Protein AF-A0AAW8F543-F1 (afdb_monomer_lite)

Sequence (249 aa):
MHLAPVAAENSGEDASASVMELNAGAGTCSRASVPGQTAAAVAARRRQTERKLTDVDAAIAQLRRERGRLTVRGIAARAAVSATFLYENPDARARVQAAIADSKSRHDRATAAEHEAIEATWRERALNAEAELTRAQKEIFVQRQRLGELMGHLRDLSQTAPGESTRDHRLLQERLEGAHGGDHRRNGDGRHLRCQGPGLADSPSAANSRAHLAPPIGDGFPSPRSRQSSQSSSTSAVASSQRSPRRHK

Foldseek 3Di:
DDDDDDDDDDDDDDDDDDDDDDDDDDDPDDPPCDPVNVVVVVVVVVVVLVLLLVLLVVLLVVCVVVVHPLDLVSSCVNSVHDSVSCVVDVSSVVSSVVSNVVNVVVVVVVVVVVVVVVVVVVVVVVVVVVVVVVVVVVVVVVVVVVVVVVVVVVVVVVVPPPCPVVVVVVVVVVVVVVVPPPDDDDDDDDDDDDDDDDDDDDDDDDDDDDDDDDDDDDDDDDDDDDDPDDDDDDDDDDDDDDDDDDDDD

Organism: NCBI:txid58343

InterPro domains:
  IPR046229 Transposase for transposon Tn554-like [PF19776] (42-140)

Radius of gyration: 49.48 Å; chains: 1; bounding box: 109×82×127 Å

pLDDT: mean 72.94, std 22.03, range [36.66, 98.62]

Structure (mmCIF, N/CA/C/O backbone):
data_AF-A0AAW8F543-F1
#
_entry.id   AF-A0AAW8F543-F1
#
loop_
_atom_site.group_PDB
_atom_site.id
_atom_site.type_symbol
_atom_site.label_atom_id
_atom_site.label_alt_id
_atom_site.label_comp_id
_atom_site.label_asym_id
_atom_site.label_entity_id
_atom_site.label_seq_id
_atom_site.pdbx_PDB_ins_code
_atom_site.Cartn_x
_atom_site.Cartn_y
_atom_site.Cartn_z
_atom_site.occupancy
_atom_site.B_iso_or_equiv
_atom_site.auth_seq_id
_atom_site.auth_comp_id
_atom_site.auth_asym_id
_atom_site.auth_atom_id
_atom_site.pdbx_PDB_model_num
ATOM 1 N N . MET A 1 1 ? -63.450 -5.613 -7.130 1.00 47.12 1 MET A N 1
ATOM 2 C CA . MET A 1 1 ? -63.244 -6.439 -5.919 1.00 47.12 1 MET A CA 1
ATOM 3 C C . MET A 1 1 ? -62.397 -5.597 -4.972 1.00 47.12 1 MET A C 1
ATOM 5 O O . MET A 1 1 ? -61.286 -5.269 -5.350 1.00 47.12 1 MET A O 1
ATOM 9 N N . HIS A 1 2 ? -63.032 -4.856 -4.051 1.00 41.78 2 HIS A N 1
ATOM 10 C CA . HIS A 1 2 ? -63.167 -5.211 -2.618 1.00 41.78 2 HIS A CA 1
ATOM 11 C C . HIS A 1 2 ? -61.792 -5.394 -1.948 1.00 41.78 2 HIS A C 1
ATOM 13 O O . HIS A 1 2 ? -61.026 -6.214 -2.425 1.00 41.78 2 HIS A O 1
ATOM 19 N N . LEU A 1 3 ? -61.402 -4.741 -0.853 1.00 43.72 3 LEU A N 1
ATOM 20 C CA . LEU A 1 3 ? -62.020 -3.796 0.085 1.00 43.72 3 LEU A CA 1
ATOM 21 C C . LEU A 1 3 ? -60.868 -3.130 0.879 1.00 43.72 3 LEU A C 1
ATOM 23 O O . LEU A 1 3 ? -59.712 -3.531 0.778 1.00 43.72 3 LEU A O 1
ATOM 27 N N . ALA A 1 4 ? -61.237 -2.092 1.619 1.00 50.28 4 ALA A N 1
ATOM 28 C CA . ALA A 1 4 ? -60.455 -1.065 2.304 1.00 50.28 4 ALA A CA 1
ATOM 29 C C . ALA A 1 4 ? -59.686 -1.540 3.584 1.00 50.28 4 ALA A C 1
ATOM 31 O O . ALA A 1 4 ? -59.742 -2.722 3.924 1.00 50.28 4 ALA A O 1
ATOM 32 N N . PRO A 1 5 ? -58.965 -0.632 4.289 1.00 64.19 5 PRO A N 1
ATOM 33 C CA . PRO A 1 5 ? -58.052 -0.903 5.407 1.00 64.19 5 PRO A CA 1
ATOM 34 C C . PRO A 1 5 ? -58.736 -0.830 6.789 1.00 64.19 5 PRO A C 1
ATOM 36 O O . PRO A 1 5 ? -59.844 -0.312 6.909 1.00 64.19 5 PRO A O 1
ATOM 39 N N . VAL A 1 6 ? -58.059 -1.309 7.844 1.00 56.09 6 VAL A N 1
ATOM 40 C CA . VAL A 1 6 ? -58.541 -1.263 9.240 1.00 56.09 6 VAL A CA 1
ATOM 41 C C . VAL A 1 6 ? -57.723 -0.280 10.075 1.00 56.09 6 VAL A C 1
ATOM 43 O O . VAL A 1 6 ? -56.498 -0.372 10.158 1.00 56.09 6 VAL A O 1
ATOM 46 N N . ALA A 1 7 ? -58.458 0.646 10.685 1.00 50.00 7 ALA A N 1
ATOM 47 C CA . ALA A 1 7 ? -58.050 1.606 11.694 1.00 50.00 7 ALA A CA 1
ATOM 48 C C . ALA A 1 7 ? -58.138 1.022 13.119 1.00 50.00 7 ALA A C 1
ATOM 50 O O . ALA A 1 7 ? -58.936 0.126 13.380 1.00 50.00 7 ALA A O 1
ATOM 51 N N . ALA A 1 8 ? -57.351 1.596 14.029 1.00 52.91 8 ALA A N 1
ATOM 52 C CA . ALA A 1 8 ? -57.602 1.719 15.471 1.00 52.91 8 ALA A CA 1
ATOM 53 C C . ALA A 1 8 ? -56.684 2.874 15.926 1.00 52.91 8 ALA A C 1
ATOM 55 O O . ALA A 1 8 ? -55.467 2.752 15.819 1.00 52.91 8 ALA A O 1
ATOM 56 N N . GLU A 1 9 ? -57.128 4.108 16.175 1.00 46.75 9 GLU A N 1
ATOM 57 C CA . GLU A 1 9 ? -58.077 4.587 17.194 1.00 46.75 9 GLU A CA 1
ATOM 58 C C . GLU A 1 9 ? -57.838 3.976 18.578 1.00 46.75 9 GLU A C 1
ATOM 60 O O . GLU A 1 9 ? -58.256 2.859 18.865 1.00 46.75 9 GLU A O 1
ATOM 65 N N . ASN A 1 10 ? -57.183 4.752 19.447 1.00 56.62 10 ASN A N 1
ATOM 66 C CA . ASN A 1 10 ? -57.557 4.797 20.854 1.00 56.62 10 ASN A CA 1
ATOM 67 C C . ASN A 1 10 ? -57.292 6.202 21.415 1.00 56.62 10 ASN A C 1
ATOM 69 O O . ASN A 1 10 ? -56.151 6.607 21.639 1.00 56.62 10 ASN A O 1
ATOM 73 N N . SER A 1 11 ? -58.397 6.926 21.570 1.00 49.34 11 SER A N 1
ATOM 74 C CA . SER A 1 11 ? -58.563 8.163 22.326 1.00 49.34 11 SER A CA 1
ATOM 75 C C . SER A 1 11 ? -59.023 7.824 23.746 1.00 49.34 11 SER A C 1
ATOM 77 O O . SER A 1 11 ? -59.735 6.841 23.932 1.00 49.34 11 SER A O 1
ATOM 79 N N . GLY A 1 12 ? -58.698 8.688 24.708 1.00 43.41 12 GLY A N 1
ATOM 80 C CA . GLY A 1 12 ? -59.238 8.671 26.074 1.00 43.41 12 GLY A CA 1
ATOM 81 C C . GLY A 1 12 ? -58.134 8.483 27.123 1.00 43.41 12 GLY A C 1
ATOM 82 O O . GLY A 1 12 ? -57.274 7.630 26.958 1.00 43.41 12 GLY A O 1
ATOM 83 N N . GLU A 1 13 ? -58.036 9.248 28.205 1.00 50.06 13 GLU A N 1
ATOM 84 C CA . GLU A 1 13 ? -59.010 10.117 28.860 1.00 50.06 13 GLU A CA 1
ATOM 85 C C . GLU A 1 13 ? -58.273 11.226 29.623 1.00 50.06 13 GLU A C 1
ATOM 87 O O . GLU A 1 13 ? -57.268 10.988 30.298 1.00 50.06 13 GLU A O 1
ATOM 92 N N . ASP A 1 14 ? -58.822 12.435 29.530 1.00 43.97 14 ASP A N 1
ATOM 93 C CA . ASP A 1 14 ? -58.646 13.492 30.512 1.00 43.97 14 ASP A CA 1
ATOM 94 C C . ASP A 1 14 ? -59.351 13.093 31.816 1.00 43.97 14 ASP A C 1
ATOM 96 O O . ASP A 1 14 ? -60.546 12.798 31.821 1.00 43.97 14 ASP A O 1
ATOM 100 N N . ALA A 1 15 ? -58.642 13.168 32.940 1.00 52.59 15 ALA A N 1
ATOM 101 C CA . ALA A 1 15 ? -59.262 13.259 34.256 1.00 52.59 15 ALA A CA 1
ATOM 102 C C . ALA A 1 15 ? -58.484 14.248 35.126 1.00 52.59 15 ALA A C 1
ATOM 104 O O . ALA A 1 15 ? -57.453 13.943 35.727 1.00 52.59 15 ALA A O 1
ATOM 105 N N . SER A 1 16 ? -59.023 15.462 35.176 1.00 49.00 16 SER A N 1
ATOM 106 C CA . SER A 1 16 ? -58.786 16.459 36.211 1.00 49.00 16 SER A CA 1
ATOM 107 C C . SER A 1 16 ? -59.006 15.874 37.608 1.00 49.00 16 SER A C 1
ATOM 109 O O . SER A 1 16 ? -60.074 15.340 37.888 1.00 49.00 16 SER A O 1
ATOM 111 N N . ALA A 1 17 ? -58.061 16.091 38.522 1.00 44.06 17 ALA A N 1
ATOM 112 C CA . ALA A 1 17 ? -58.348 16.143 39.954 1.00 44.06 17 ALA A CA 1
ATOM 113 C C . ALA A 1 17 ? -57.324 17.040 40.655 1.00 44.06 17 ALA A C 1
ATOM 115 O O . ALA A 1 17 ? -56.240 16.627 41.059 1.00 44.06 17 ALA A O 1
ATOM 116 N N . SER A 1 18 ? -57.707 18.306 40.779 1.00 45.94 18 SER A N 1
ATOM 117 C CA . SER A 1 18 ? -57.170 19.233 41.762 1.00 45.94 18 SER A CA 1
ATOM 118 C C . SER A 1 18 ? -57.579 18.755 43.158 1.00 45.94 18 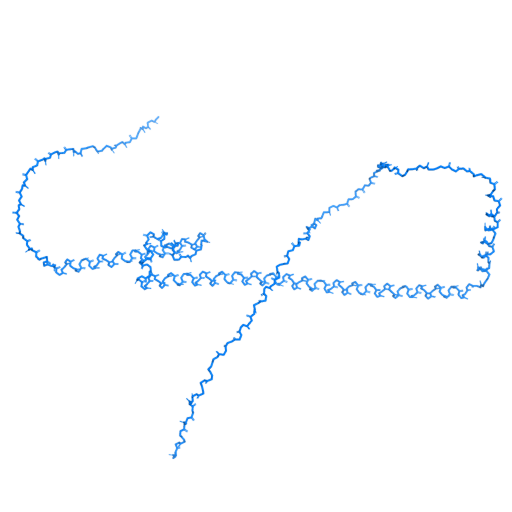SER A C 1
ATOM 120 O O . SER A 1 18 ? -58.769 18.749 43.463 1.00 45.94 18 SER A O 1
ATOM 122 N N . VAL A 1 19 ? -56.616 18.401 44.010 1.00 48.31 19 VAL A N 1
ATOM 123 C CA . VAL A 1 19 ? -56.799 18.339 45.468 1.00 48.31 19 VAL A CA 1
ATOM 124 C C . VAL A 1 19 ? -55.598 19.006 46.134 1.00 48.31 19 VAL A C 1
ATOM 126 O O . VAL A 1 19 ? -54.456 18.569 46.017 1.00 48.31 19 VAL A O 1
ATOM 129 N N . MET A 1 20 ? -55.905 20.111 46.808 1.00 46.09 20 MET A N 1
ATOM 130 C CA . MET A 1 20 ? -55.131 20.709 47.887 1.00 46.09 20 MET A CA 1
ATOM 131 C C . MET A 1 20 ? -54.843 19.658 48.961 1.00 46.09 20 MET A C 1
ATOM 133 O O . MET A 1 20 ? -55.781 19.169 49.580 1.00 46.09 20 MET A O 1
ATOM 137 N N . GLU A 1 21 ? -53.574 19.416 49.283 1.00 42.53 21 GLU A N 1
ATOM 138 C CA . GLU A 1 21 ? -53.223 19.041 50.652 1.00 42.53 21 GLU A CA 1
ATOM 139 C C . GLU A 1 21 ? -51.839 19.585 51.019 1.00 42.53 21 GLU A C 1
ATOM 141 O O . GLU A 1 21 ? -50.795 19.149 50.535 1.00 42.53 21 GLU A O 1
ATOM 146 N N . LEU A 1 22 ? -51.865 20.606 51.873 1.00 52.62 22 LEU A N 1
ATOM 147 C CA . LEU A 1 22 ? -50.752 20.999 52.720 1.00 52.62 22 LEU A CA 1
ATOM 148 C C . LEU A 1 22 ? -50.494 19.854 53.699 1.00 52.62 22 LEU A C 1
ATOM 150 O O . LEU A 1 22 ? -51.367 19.546 54.505 1.00 52.62 22 LEU A O 1
ATOM 154 N N . ASN A 1 23 ? -49.289 19.287 53.708 1.00 47.59 23 ASN A N 1
ATOM 155 C CA . ASN A 1 23 ? -48.821 18.597 54.902 1.00 47.59 23 ASN A CA 1
ATOM 156 C C . ASN A 1 23 ? -47.314 18.784 55.093 1.00 47.59 23 ASN A C 1
ATOM 158 O O . ASN A 1 23 ? -46.479 18.195 54.407 1.00 47.59 23 ASN A O 1
ATOM 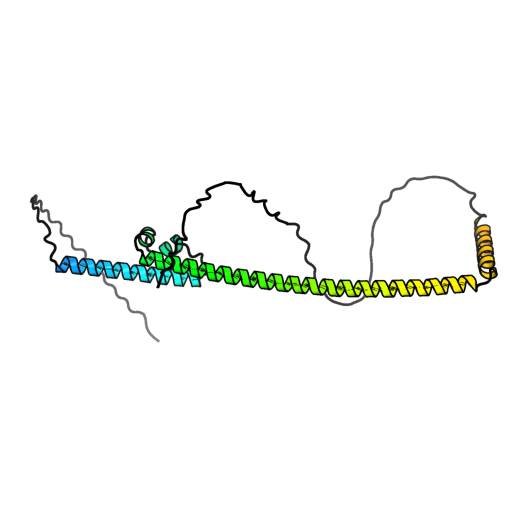162 N N . ALA A 1 24 ? -46.985 19.666 56.035 1.00 49.75 24 ALA A N 1
ATOM 163 C CA . ALA A 1 24 ? -45.679 19.733 56.655 1.00 49.75 24 ALA A CA 1
ATOM 164 C C . ALA A 1 24 ? -45.547 18.529 57.596 1.00 49.75 24 ALA A C 1
ATOM 166 O O . ALA A 1 24 ? -46.264 18.429 58.587 1.00 49.75 24 ALA A O 1
ATOM 167 N N . GLY A 1 25 ? -44.617 17.625 57.297 1.00 41.25 25 GLY A N 1
ATOM 168 C CA . GLY A 1 25 ? -44.324 16.472 58.139 1.00 41.25 25 GLY A CA 1
ATOM 169 C C . GLY A 1 25 ? -42.860 16.087 58.019 1.00 41.25 25 GLY A C 1
ATOM 170 O O . GLY A 1 25 ? -42.446 15.469 57.042 1.00 41.25 25 GLY A O 1
ATOM 171 N N . ALA A 1 26 ? -42.069 16.479 59.015 1.00 50.22 26 ALA A N 1
ATOM 172 C CA . ALA A 1 26 ? -40.726 15.964 59.225 1.00 50.22 26 ALA A CA 1
ATOM 173 C C . ALA A 1 26 ? -40.758 14.429 59.328 1.00 50.22 26 ALA A C 1
ATOM 175 O O . ALA A 1 26 ? -41.597 13.864 60.026 1.00 50.22 26 ALA A O 1
ATOM 176 N N . GLY A 1 27 ? -39.823 13.755 58.659 1.00 43.62 27 GLY A N 1
ATOM 177 C CA . GLY A 1 27 ? -39.733 12.299 58.689 1.00 43.62 27 GLY A CA 1
ATOM 178 C C . GLY A 1 27 ? -38.447 11.800 58.053 1.00 43.62 27 GLY A C 1
ATOM 179 O O . GLY A 1 27 ? -38.435 11.341 56.915 1.00 43.62 27 GLY A O 1
ATOM 180 N N . THR A 1 28 ? -37.338 11.895 58.784 1.00 62.16 28 THR A N 1
ATOM 181 C CA . THR A 1 28 ? -36.136 11.112 58.493 1.00 62.16 28 THR A CA 1
ATOM 182 C C . THR A 1 28 ? -36.481 9.629 58.581 1.00 62.16 28 THR A C 1
ATOM 184 O O . THR A 1 28 ? -36.533 9.065 59.670 1.00 62.16 28 THR A O 1
ATOM 187 N N . CYS A 1 29 ? -36.681 8.990 57.435 1.00 36.66 29 CYS A N 1
ATOM 188 C CA . CYS A 1 29 ? -36.768 7.540 57.329 1.00 36.66 29 CYS A CA 1
ATOM 189 C C . CYS A 1 29 ? -35.612 7.063 56.457 1.00 36.66 29 CYS A C 1
ATOM 191 O O . CYS A 1 29 ? -35.692 7.001 55.230 1.00 36.66 29 CYS A O 1
ATOM 193 N N . SER A 1 30 ? -34.504 6.772 57.137 1.00 49.88 30 SER A N 1
ATOM 194 C CA . SER A 1 30 ? -33.376 6.008 56.622 1.00 49.88 30 SER A CA 1
ATOM 195 C C . SER A 1 30 ? -33.887 4.790 55.847 1.00 49.88 30 SER A C 1
ATOM 197 O O . SER A 1 30 ? -34.529 3.898 56.403 1.00 49.88 30 SER A O 1
ATOM 199 N N . ARG A 1 31 ? -33.632 4.778 54.537 1.00 48.25 31 ARG A N 1
ATOM 200 C CA . ARG A 1 31 ? -33.926 3.666 53.636 1.00 48.25 31 ARG A CA 1
ATOM 201 C C . ARG A 1 31 ? -33.032 2.496 54.030 1.00 48.25 31 ARG A C 1
ATOM 203 O O . ARG A 1 31 ? -31.920 2.362 53.525 1.00 48.25 31 ARG A O 1
ATOM 210 N N . ALA A 1 32 ? -33.526 1.648 54.929 1.00 52.97 32 ALA A N 1
ATOM 211 C CA . ALA A 1 32 ? -33.005 0.305 55.118 1.00 52.97 32 ALA A CA 1
ATOM 212 C C . ALA A 1 32 ? -33.122 -0.417 53.771 1.00 52.97 32 ALA A C 1
ATOM 214 O O . ALA A 1 32 ? -34.183 -0.890 53.369 1.00 52.97 32 ALA A O 1
ATOM 215 N N . SER A 1 33 ? -32.033 -0.392 53.009 1.00 58.97 33 SER A N 1
ATOM 216 C CA . SER A 1 33 ? -31.955 -1.042 51.716 1.00 58.97 33 SER A CA 1
ATOM 217 C C . SER A 1 33 ? -32.064 -2.542 51.946 1.00 58.97 33 SER A C 1
ATOM 219 O O . SER A 1 33 ? -31.120 -3.164 52.428 1.00 58.97 33 SER A O 1
ATOM 221 N N . VAL A 1 34 ? -33.218 -3.123 51.619 1.00 60.00 34 VAL A N 1
ATOM 222 C CA . VAL A 1 34 ? -33.439 -4.570 51.708 1.00 60.00 34 VAL A CA 1
ATOM 223 C C . VAL A 1 34 ? -32.309 -5.266 50.928 1.00 60.00 34 VAL A C 1
ATOM 225 O O . VAL A 1 34 ? -32.037 -4.859 49.793 1.00 60.00 34 VAL A O 1
ATOM 228 N N . PRO A 1 35 ? -31.628 -6.289 51.475 1.00 61.88 35 PRO A N 1
ATOM 229 C CA . PRO A 1 35 ? -30.474 -6.922 50.823 1.00 61.88 35 PRO A CA 1
ATOM 230 C C . PRO A 1 35 ? -30.799 -7.514 49.436 1.00 61.88 35 PRO A C 1
ATOM 232 O O . PRO A 1 35 ? -29.930 -7.605 48.573 1.00 61.88 35 PRO A O 1
ATOM 235 N N . GLY A 1 36 ? -32.069 -7.842 49.167 1.00 63.84 36 GLY A N 1
ATOM 236 C CA . GLY A 1 36 ? -32.539 -8.214 47.827 1.00 63.84 36 GLY A CA 1
ATOM 237 C C . GLY A 1 36 ? -32.649 -7.033 46.850 1.00 63.84 36 GLY A C 1
ATOM 238 O O . GLY A 1 36 ? -32.393 -7.192 45.659 1.00 63.84 36 GLY A O 1
ATOM 239 N N . GLN A 1 37 ? -32.962 -5.829 47.339 1.00 72.38 37 GLN A N 1
ATOM 240 C CA . GLN A 1 37 ? -33.055 -4.611 46.527 1.00 72.38 37 GLN A CA 1
ATOM 241 C C . GLN A 1 37 ? -31.663 -4.110 46.106 1.00 72.38 37 GLN A C 1
ATOM 243 O O . GLN A 1 37 ? -31.492 -3.663 44.971 1.00 72.38 37 GLN A O 1
ATOM 248 N N . THR A 1 38 ? -30.642 -4.247 46.965 1.00 83.25 38 THR A N 1
ATOM 249 C CA . THR A 1 38 ? -29.241 -3.996 46.574 1.00 83.25 38 THR A CA 1
ATOM 250 C C . THR A 1 38 ? -28.737 -5.040 45.583 1.00 83.25 38 THR A C 1
ATOM 252 O O . THR A 1 38 ? -28.142 -4.668 44.572 1.00 83.25 38 THR A O 1
ATOM 255 N N . ALA A 1 39 ? -29.009 -6.329 45.816 1.00 84.25 39 ALA A N 1
ATOM 256 C CA . ALA A 1 39 ? -28.608 -7.404 44.909 1.00 84.25 39 ALA A CA 1
ATOM 257 C C . ALA A 1 39 ? -29.243 -7.252 43.514 1.00 84.25 39 ALA A C 1
ATOM 259 O O . ALA A 1 39 ? -28.542 -7.329 42.502 1.00 84.25 39 ALA A O 1
ATOM 260 N N . ALA A 1 40 ? -30.543 -6.944 43.447 1.00 86.44 40 ALA A N 1
ATOM 261 C CA . ALA A 1 40 ? -31.247 -6.675 42.194 1.00 86.44 40 ALA A CA 1
ATOM 262 C C . ALA A 1 40 ? -30.689 -5.437 41.469 1.00 86.44 40 ALA A C 1
ATOM 264 O O . ALA A 1 40 ? -30.472 -5.476 40.256 1.00 86.44 40 ALA A O 1
ATOM 265 N N . ALA A 1 41 ? -30.382 -4.358 42.198 1.00 88.69 41 ALA A N 1
ATOM 266 C CA . ALA A 1 41 ? -29.773 -3.161 41.621 1.00 88.69 41 ALA A CA 1
ATOM 267 C C . ALA A 1 41 ? -28.361 -3.426 41.063 1.00 88.69 41 ALA A C 1
ATOM 269 O O . ALA A 1 41 ? -28.019 -2.940 39.983 1.00 88.69 41 ALA A O 1
ATOM 270 N N . VAL A 1 42 ? -27.543 -4.226 41.755 1.00 91.19 42 VAL A N 1
ATOM 271 C CA . VAL A 1 42 ? -26.212 -4.633 41.271 1.00 91.19 42 VAL A CA 1
ATOM 272 C C . VAL A 1 42 ? -26.331 -5.501 40.018 1.00 91.19 42 VAL A C 1
ATOM 274 O O . VAL A 1 42 ? -25.618 -5.260 39.043 1.00 91.19 42 VAL A O 1
ATOM 277 N N . ALA A 1 43 ? -27.258 -6.462 39.996 1.00 90.69 43 ALA A N 1
ATOM 278 C CA . ALA A 1 43 ? -27.512 -7.292 38.821 1.00 90.69 43 ALA A CA 1
ATOM 279 C C . ALA A 1 43 ? -27.981 -6.457 37.615 1.00 90.69 43 ALA A C 1
ATOM 281 O O . ALA A 1 43 ? -27.506 -6.666 36.499 1.00 90.69 43 ALA A O 1
ATOM 282 N N . ALA A 1 44 ? -28.852 -5.466 37.833 1.00 92.19 44 ALA A N 1
ATOM 283 C CA . ALA A 1 44 ? -29.294 -4.549 36.784 1.00 92.19 44 ALA A CA 1
ATOM 284 C C . ALA A 1 44 ? -28.128 -3.728 36.202 1.00 92.19 44 ALA A C 1
ATOM 286 O O . ALA A 1 44 ? -28.004 -3.627 34.981 1.00 92.19 44 ALA A O 1
ATOM 287 N N . ARG A 1 45 ? -27.229 -3.208 37.053 1.00 91.38 45 ARG A N 1
ATOM 288 C CA . ARG A 1 45 ? -26.022 -2.484 36.609 1.00 91.38 45 ARG A CA 1
ATOM 289 C C . ARG A 1 45 ? -25.081 -3.372 35.797 1.00 91.38 45 ARG A C 1
ATOM 291 O O . ARG A 1 45 ? -24.577 -2.923 34.774 1.00 91.38 45 ARG A O 1
ATOM 298 N N . ARG A 1 46 ? -24.881 -4.633 36.200 1.00 92.62 46 ARG A N 1
ATOM 299 C CA . ARG A 1 46 ? -24.061 -5.598 35.439 1.00 92.62 46 ARG A CA 1
ATOM 300 C C . ARG A 1 46 ? -24.627 -5.837 34.042 1.00 92.62 46 ARG A C 1
ATOM 302 O O . ARG A 1 46 ? -23.922 -5.618 33.063 1.00 92.62 46 ARG A O 1
ATOM 309 N N . ARG A 1 47 ? -25.926 -6.141 33.947 1.00 94.69 47 ARG A N 1
ATOM 310 C CA . ARG A 1 47 ? -26.623 -6.314 32.660 1.00 94.69 47 ARG A CA 1
ATOM 311 C C . ARG A 1 47 ? -26.530 -5.064 31.784 1.00 94.69 47 ARG A C 1
ATOM 313 O O . ARG A 1 47 ? -26.393 -5.167 30.570 1.00 94.69 47 ARG A O 1
ATOM 320 N N . GLN A 1 48 ? -26.603 -3.874 32.380 1.00 93.81 48 GLN A N 1
ATOM 321 C CA . GLN A 1 48 ? -26.449 -2.620 31.643 1.00 93.81 48 GLN A CA 1
ATOM 322 C C . GLN A 1 48 ? -25.031 -2.458 31.077 1.00 93.81 48 GLN A C 1
ATOM 324 O O . GLN A 1 48 ? -24.883 -2.055 29.925 1.00 93.81 48 GLN A O 1
ATOM 329 N N . THR A 1 49 ? -23.997 -2.771 31.858 1.00 94.81 49 THR A N 1
ATOM 330 C CA . THR A 1 49 ? -22.603 -2.741 31.392 1.00 94.81 49 THR A CA 1
ATOM 331 C C . THR A 1 49 ? -22.370 -3.757 30.276 1.00 94.81 49 THR A C 1
ATOM 333 O O . THR A 1 49 ? -21.789 -3.405 29.257 1.00 94.81 49 THR A O 1
ATOM 336 N N . GLU A 1 50 ? -22.877 -4.982 30.417 1.00 95.56 50 GLU A N 1
ATOM 337 C CA . GLU A 1 50 ? -22.774 -6.033 29.393 1.00 95.56 50 GLU A CA 1
ATOM 338 C C . GLU A 1 50 ? -23.435 -5.625 28.070 1.00 95.56 50 GLU A C 1
ATOM 340 O O . GLU A 1 50 ? -22.851 -5.818 27.001 1.00 95.56 50 GLU A O 1
ATOM 345 N N . ARG A 1 51 ? -24.615 -4.992 28.128 1.00 96.69 51 ARG A N 1
ATOM 346 C CA . ARG A 1 51 ? -25.278 -4.429 26.939 1.00 96.69 51 ARG A CA 1
ATOM 347 C C . ARG A 1 51 ? -24.395 -3.389 26.255 1.00 96.69 51 ARG A C 1
ATOM 349 O O . ARG A 1 51 ? -24.094 -3.546 25.080 1.00 96.69 51 ARG A O 1
ATOM 356 N N . LYS A 1 52 ? -23.866 -2.419 27.009 1.00 96.25 52 LYS A N 1
ATOM 357 C CA . LYS A 1 52 ? -22.957 -1.394 26.465 1.00 96.25 52 LYS A CA 1
ATOM 358 C C . LYS A 1 52 ? -21.697 -1.994 25.839 1.00 96.25 52 LYS A C 1
ATOM 360 O O . LYS A 1 52 ? -21.240 -1.506 24.813 1.00 96.25 52 LYS A O 1
ATOM 365 N N . LEU A 1 53 ? -21.122 -3.038 26.438 1.00 96.81 53 LEU A N 1
ATOM 366 C CA . LEU A 1 53 ? -19.967 -3.737 25.862 1.00 96.81 53 LEU A CA 1
ATOM 367 C C . LEU A 1 53 ? -20.325 -4.432 24.542 1.00 96.81 53 LEU A C 1
ATOM 369 O O . LEU A 1 53 ? -19.539 -4.399 23.599 1.00 96.81 53 LEU A O 1
ATOM 373 N N . THR A 1 54 ? -21.523 -5.011 24.463 1.00 96.94 54 THR A N 1
ATOM 374 C CA . THR A 1 54 ? -22.047 -5.622 23.234 1.00 96.94 54 THR A CA 1
ATOM 375 C C . THR A 1 54 ? -22.270 -4.568 22.144 1.00 96.94 54 THR A C 1
ATOM 377 O O . THR A 1 54 ? -21.873 -4.775 20.998 1.00 96.94 54 THR A O 1
ATOM 380 N N . ASP A 1 55 ? -22.815 -3.403 22.502 1.00 96.44 55 ASP A N 1
ATOM 381 C CA . ASP A 1 55 ? -23.021 -2.281 21.577 1.00 96.44 55 ASP A CA 1
ATOM 382 C C . ASP A 1 55 ? -21.687 -1.731 21.040 1.00 96.44 55 ASP A C 1
ATOM 384 O O . ASP A 1 55 ? -21.573 -1.388 19.862 1.00 96.44 55 ASP A O 1
ATOM 388 N N . VAL A 1 56 ? -20.643 -1.701 21.878 1.00 97.06 56 VAL A N 1
ATOM 389 C CA . VAL A 1 56 ? -19.281 -1.322 21.466 1.00 97.06 56 VAL A CA 1
ATOM 390 C C . VAL A 1 56 ? -18.713 -2.308 20.445 1.00 97.06 56 VAL A C 1
ATOM 392 O O . VAL A 1 56 ? -18.160 -1.873 19.433 1.00 97.06 56 VAL A O 1
ATOM 395 N N . ASP A 1 57 ? -18.878 -3.615 20.651 1.00 96.25 57 ASP A N 1
ATOM 396 C CA . ASP A 1 57 ? -18.419 -4.619 19.684 1.00 96.25 57 ASP A CA 1
ATOM 397 C C . ASP A 1 57 ? -19.168 -4.517 18.353 1.00 96.25 57 ASP A C 1
ATOM 399 O O . ASP A 1 57 ? -18.551 -4.570 17.284 1.00 96.25 57 ASP A O 1
ATOM 403 N N . ALA A 1 58 ? -20.486 -4.306 18.407 1.00 96.44 58 ALA A N 1
ATOM 404 C CA . ALA A 1 58 ? -21.303 -4.082 17.221 1.00 96.44 58 ALA A CA 1
ATOM 405 C C . ALA A 1 58 ? -20.852 -2.823 16.458 1.00 96.44 58 ALA A C 1
ATOM 407 O O . ALA A 1 58 ? -20.677 -2.863 15.237 1.00 96.44 58 ALA A O 1
ATOM 408 N N . ALA A 1 59 ? -20.574 -1.726 17.168 1.00 96.25 59 ALA A N 1
ATOM 409 C CA . ALA A 1 59 ? -20.065 -0.492 16.578 1.00 96.25 59 ALA A CA 1
ATOM 410 C C . ALA A 1 59 ? -18.678 -0.673 15.938 1.00 96.25 59 ALA A C 1
ATOM 412 O O . ALA A 1 59 ? -18.436 -0.173 14.837 1.00 96.25 59 ALA A O 1
ATOM 413 N N . ILE A 1 60 ? -17.775 -1.418 16.584 1.00 95.38 60 ILE A N 1
ATOM 414 C CA . ILE A 1 60 ? -16.460 -1.763 16.026 1.00 95.38 60 ILE A CA 1
ATOM 415 C C . ILE A 1 60 ? -16.623 -2.584 14.742 1.00 95.38 60 ILE A C 1
ATOM 417 O O . ILE A 1 60 ? -15.970 -2.291 13.735 1.00 95.38 60 ILE A O 1
ATOM 421 N N . ALA A 1 61 ? -17.489 -3.601 14.750 1.00 94.19 61 ALA A N 1
ATOM 422 C CA . ALA A 1 61 ? -17.757 -4.426 13.576 1.00 94.19 61 ALA A CA 1
ATOM 423 C C . ALA A 1 61 ? -18.328 -3.594 12.418 1.00 94.19 61 ALA A C 1
ATOM 425 O O . ALA A 1 61 ? -17.898 -3.757 11.274 1.00 94.19 61 ALA A O 1
ATOM 426 N N . GLN A 1 62 ? -19.232 -2.660 12.713 1.00 93.50 62 GLN A N 1
ATOM 427 C CA . GLN A 1 62 ? -19.815 -1.780 11.707 1.00 93.50 62 GLN A CA 1
ATOM 428 C C . GLN A 1 62 ? -18.779 -0.822 11.106 1.00 93.50 62 GLN A C 1
ATOM 430 O O . GLN A 1 62 ? -18.655 -0.738 9.885 1.00 93.50 62 GLN A O 1
ATOM 435 N N . LEU A 1 63 ? -17.962 -0.168 11.936 1.00 93.38 63 LEU A N 1
ATOM 436 C CA . LEU A 1 63 ? -16.903 0.733 11.462 1.00 93.38 63 LEU A CA 1
ATOM 437 C C . LEU A 1 63 ? -15.861 0.006 10.602 1.00 93.38 63 LEU A C 1
ATOM 439 O O . LEU A 1 63 ? -15.362 0.566 9.625 1.00 93.38 63 LEU A O 1
ATOM 443 N N . ARG A 1 64 ? -15.572 -1.264 10.916 1.00 91.19 64 ARG A N 1
ATOM 444 C CA . ARG A 1 64 ? -14.707 -2.120 10.091 1.00 91.19 64 ARG A CA 1
ATOM 445 C C . ARG A 1 64 ? -15.294 -2.382 8.703 1.00 91.19 64 ARG A C 1
ATOM 447 O O . ARG A 1 64 ? -14.529 -2.460 7.745 1.00 91.19 64 ARG A O 1
ATOM 454 N N . ARG A 1 65 ? -16.618 -2.524 8.584 1.00 90.25 65 ARG A N 1
ATOM 455 C CA . ARG A 1 65 ? -17.305 -2.740 7.297 1.00 90.25 65 ARG A CA 1
ATOM 456 C C . ARG A 1 65 ? -17.333 -1.475 6.451 1.00 90.25 65 ARG A C 1
ATOM 458 O O . ARG A 1 65 ? -17.053 -1.527 5.261 1.00 90.25 65 ARG A O 1
ATOM 465 N N . GLU A 1 66 ? -17.597 -0.339 7.083 1.00 90.56 66 GLU A N 1
ATOM 466 C CA . GLU A 1 66 ? -17.686 0.968 6.421 1.00 90.56 66 GLU A CA 1
ATOM 467 C C . GLU A 1 66 ? -16.315 1.552 6.040 1.00 90.56 66 GLU A C 1
ATOM 469 O O . GLU A 1 66 ? -16.244 2.637 5.471 1.00 90.56 66 GLU A O 1
ATOM 474 N N . ARG A 1 67 ? -15.214 0.848 6.355 1.00 80.12 67 ARG A N 1
ATOM 475 C CA . ARG A 1 67 ? -13.823 1.311 6.173 1.00 80.12 67 ARG A CA 1
ATOM 476 C C . ARG A 1 67 ? -13.553 2.677 6.823 1.00 80.12 67 ARG A C 1
ATOM 478 O O . ARG A 1 67 ? -12.645 3.402 6.422 1.00 80.12 67 ARG A O 1
ATOM 485 N N . GLY A 1 68 ? -14.331 3.026 7.845 1.00 76.81 68 GLY A N 1
ATOM 486 C CA . GLY A 1 68 ? -14.156 4.257 8.600 1.00 76.81 68 GLY A CA 1
ATOM 487 C C . GLY A 1 68 ? -12.918 4.195 9.494 1.00 76.81 68 GLY A C 1
ATOM 488 O O . GLY A 1 68 ? -12.468 3.123 9.904 1.00 76.81 68 GLY A O 1
ATOM 489 N N . ARG A 1 69 ? -12.368 5.361 9.853 1.00 81.12 69 ARG A N 1
ATOM 490 C CA . ARG A 1 69 ? -11.278 5.430 10.836 1.00 81.12 69 ARG A CA 1
ATOM 491 C C . ARG A 1 69 ? -11.784 4.972 12.206 1.00 81.12 69 ARG A C 1
ATOM 493 O O . ARG A 1 69 ? -12.620 5.637 12.819 1.00 81.12 69 ARG A O 1
ATOM 500 N N . LEU A 1 70 ? -11.226 3.873 12.711 1.00 89.69 70 LEU A N 1
ATOM 501 C CA . LEU A 1 70 ? -11.477 3.376 14.064 1.00 89.69 70 LEU A CA 1
ATOM 502 C C . LEU A 1 70 ? -10.808 4.304 15.083 1.00 89.69 70 LEU A C 1
ATOM 504 O O . LEU A 1 70 ? -9.634 4.164 15.414 1.00 89.69 70 LEU A O 1
ATOM 508 N N . THR A 1 71 ? -11.564 5.288 15.559 1.00 92.50 71 THR A N 1
ATOM 509 C CA . THR A 1 71 ? -11.160 6.190 16.644 1.00 92.50 71 THR A CA 1
ATOM 510 C C . THR A 1 71 ? -12.058 5.966 17.852 1.00 92.50 71 THR A C 1
ATOM 512 O O . THR A 1 71 ? -13.235 5.646 17.694 1.00 92.50 71 THR A O 1
ATOM 515 N N . VAL A 1 72 ? -11.536 6.186 19.063 1.00 92.75 72 VAL A N 1
ATOM 516 C CA . VAL A 1 72 ? -12.315 6.049 20.311 1.00 92.75 72 VAL A CA 1
ATOM 517 C C . VAL A 1 72 ? -13.592 6.895 20.256 1.00 92.75 72 VAL A C 1
ATOM 519 O O . VAL A 1 72 ? -14.670 6.420 20.596 1.00 92.75 72 VAL A O 1
ATOM 522 N N . ARG A 1 73 ? -13.489 8.130 19.746 1.00 93.81 73 ARG A N 1
ATOM 523 C CA . ARG A 1 73 ? -14.631 9.039 19.576 1.00 93.81 73 ARG A CA 1
ATOM 524 C C . ARG A 1 73 ? -15.656 8.513 18.569 1.00 93.81 73 ARG A C 1
ATOM 526 O O . ARG A 1 73 ? -16.849 8.611 18.830 1.00 93.81 73 ARG A O 1
ATOM 533 N N . GLY A 1 74 ? -15.206 7.955 17.444 1.00 92.94 74 GLY A N 1
ATOM 534 C CA . GLY A 1 74 ? -16.095 7.353 16.447 1.00 92.94 74 GLY A CA 1
ATOM 535 C C . GLY A 1 74 ? -16.830 6.126 16.986 1.00 92.94 74 GLY A C 1
ATOM 536 O O . GLY A 1 74 ? -18.027 5.981 16.761 1.00 92.94 74 GLY A O 1
ATOM 537 N N . ILE A 1 75 ? -16.137 5.289 17.762 1.00 94.88 75 ILE A N 1
ATOM 538 C CA . ILE A 1 75 ? -16.727 4.112 18.412 1.00 94.88 75 ILE A CA 1
ATOM 539 C C . ILE A 1 75 ? -17.764 4.541 19.454 1.00 94.88 75 ILE A C 1
ATOM 541 O O . ILE A 1 75 ? -18.882 4.040 19.427 1.00 94.88 75 ILE A O 1
ATOM 545 N N . ALA A 1 76 ? -17.436 5.510 20.315 1.00 95.56 76 ALA A N 1
ATOM 546 C CA . ALA A 1 76 ? -18.358 6.053 21.315 1.00 95.56 76 ALA A CA 1
ATOM 547 C C . ALA A 1 76 ? -19.640 6.614 20.674 1.00 95.56 76 ALA A C 1
ATOM 549 O O . ALA A 1 76 ? -20.747 6.259 21.074 1.00 95.56 76 ALA A O 1
ATOM 550 N N . ALA A 1 77 ? -19.488 7.434 19.627 1.00 94.12 77 ALA A N 1
ATOM 551 C CA . ALA A 1 77 ? -20.616 8.014 18.904 1.00 94.12 77 ALA A CA 1
ATOM 552 C C . ALA A 1 77 ? -21.506 6.942 18.256 1.00 94.12 77 ALA A C 1
ATOM 554 O O . ALA A 1 77 ? -22.728 7.044 18.309 1.00 94.12 77 ALA A O 1
ATOM 555 N N . ARG A 1 78 ? -20.906 5.899 17.670 1.00 94.00 78 ARG A N 1
ATOM 556 C CA . ARG A 1 78 ? -21.640 4.848 16.954 1.00 94.00 78 ARG A CA 1
ATOM 557 C C . ARG A 1 78 ? -22.296 3.827 17.884 1.00 94.00 78 ARG A C 1
ATOM 559 O O . ARG A 1 78 ? -23.372 3.343 17.561 1.00 94.00 78 ARG A O 1
ATOM 566 N N . ALA A 1 79 ? -21.676 3.538 19.026 1.00 95.19 79 ALA A N 1
ATOM 567 C CA . ALA A 1 79 ? -22.243 2.683 20.067 1.00 95.19 79 ALA A CA 1
ATOM 568 C C . ALA A 1 79 ? -23.293 3.409 20.933 1.00 95.19 79 ALA A C 1
ATOM 570 O O . ALA A 1 79 ? -23.904 2.780 21.787 1.00 95.19 79 ALA A O 1
ATOM 571 N N . ALA A 1 80 ? -23.477 4.726 20.754 1.00 94.75 80 ALA A N 1
ATOM 572 C CA . ALA A 1 80 ? -24.279 5.577 21.637 1.00 94.75 80 ALA A CA 1
ATOM 573 C C . ALA A 1 80 ? -23.848 5.491 23.121 1.00 94.75 80 ALA A C 1
ATOM 575 O O . ALA A 1 80 ? -24.663 5.577 24.040 1.00 94.75 80 ALA A O 1
ATOM 576 N N . VAL A 1 81 ? -22.539 5.341 23.361 1.00 95.88 81 VAL A N 1
ATOM 577 C CA . VAL A 1 81 ? -21.936 5.248 24.699 1.00 95.88 81 VAL A CA 1
ATOM 578 C C . VAL A 1 81 ? -21.038 6.460 24.947 1.00 95.88 81 VAL A C 1
ATOM 580 O O . VAL A 1 81 ? -20.402 6.979 24.032 1.00 95.88 81 VAL A O 1
ATOM 583 N N . SER A 1 82 ? -20.958 6.936 26.193 1.00 96.06 82 SER A N 1
ATOM 584 C CA . SER A 1 82 ? -20.072 8.052 26.531 1.00 96.06 82 SER A CA 1
ATOM 585 C C . SER A 1 82 ? -18.597 7.666 26.370 1.00 96.06 82 SER A C 1
ATOM 587 O O . SER A 1 82 ? -18.183 6.551 26.690 1.00 96.06 82 SER A O 1
ATOM 589 N N . ALA A 1 83 ? -17.770 8.613 25.919 1.00 94.56 83 ALA A N 1
ATOM 590 C CA . ALA A 1 83 ? -16.324 8.400 25.826 1.00 94.56 83 ALA A CA 1
ATOM 591 C C . ALA A 1 83 ? -15.709 8.067 27.197 1.00 94.56 83 ALA A C 1
ATOM 593 O O . ALA A 1 83 ? -14.812 7.235 27.281 1.00 94.56 83 ALA A O 1
ATOM 594 N N . THR A 1 84 ? -16.233 8.661 28.272 1.00 95.62 84 THR A N 1
ATOM 595 C CA . THR A 1 84 ? -15.802 8.390 29.648 1.00 95.62 84 THR A CA 1
ATOM 596 C C . THR A 1 84 ? -15.983 6.919 30.029 1.00 95.62 84 THR A C 1
ATOM 598 O O . THR A 1 84 ? -15.058 6.328 30.574 1.00 95.62 84 THR A O 1
ATOM 601 N N . PHE A 1 85 ? -17.099 6.279 29.650 1.00 95.62 85 PHE A N 1
ATOM 602 C CA . PHE A 1 85 ? -17.320 4.852 29.925 1.00 95.62 85 PHE A CA 1
ATOM 603 C C . PHE A 1 85 ? -16.247 3.959 29.285 1.00 95.62 85 PHE A C 1
ATOM 605 O O . PHE A 1 85 ? -15.806 2.992 29.903 1.00 95.62 85 PHE A O 1
ATOM 612 N N . LEU A 1 86 ? -15.794 4.294 28.070 1.00 95.69 86 LEU A N 1
ATOM 613 C CA . LEU A 1 86 ? -14.730 3.543 27.392 1.00 95.69 86 LEU A CA 1
ATOM 614 C C . LEU A 1 86 ? -13.376 3.656 28.104 1.00 95.69 86 LEU A C 1
ATOM 616 O O . LEU A 1 86 ? -12.546 2.761 27.966 1.00 95.69 86 LEU A O 1
ATOM 620 N N . TYR A 1 87 ? -13.137 4.748 28.833 1.00 95.06 87 TYR A N 1
ATOM 621 C CA . TYR A 1 87 ? -11.908 4.939 29.601 1.00 95.06 87 TYR A CA 1
ATOM 622 C C . TYR A 1 87 ? -11.982 4.325 30.998 1.00 95.06 87 TYR A C 1
ATOM 624 O O . TYR A 1 87 ? -10.991 3.762 31.459 1.00 95.06 87 TYR A O 1
ATOM 632 N N . GLU A 1 88 ? -13.136 4.427 31.656 1.00 95.31 88 GLU A N 1
ATOM 633 C CA . GLU A 1 88 ? -13.347 3.909 33.010 1.00 95.31 88 GLU A CA 1
ATOM 634 C C . GLU A 1 88 ? -13.425 2.382 33.048 1.00 95.31 88 GLU A C 1
ATOM 636 O O . GLU A 1 88 ? -12.981 1.765 34.015 1.00 95.31 88 GLU A O 1
ATOM 641 N N . ASN A 1 89 ? -13.984 1.756 32.009 1.00 95.62 89 ASN A N 1
ATOM 642 C CA . ASN A 1 89 ? -14.155 0.313 31.975 1.00 95.62 89 ASN A CA 1
ATOM 643 C C . ASN A 1 89 ? -12.958 -0.377 31.280 1.00 95.62 89 ASN A C 1
ATOM 645 O O . ASN A 1 89 ? -12.757 -0.183 30.074 1.00 95.62 89 ASN A O 1
ATOM 649 N N . PRO A 1 90 ? -12.163 -1.200 31.995 1.00 94.38 90 PRO A N 1
ATOM 650 C CA . PRO A 1 90 ? -10.961 -1.815 31.430 1.00 94.38 90 PRO A CA 1
ATOM 651 C C . PRO A 1 90 ? -11.278 -2.792 30.290 1.00 94.38 90 PRO A C 1
ATOM 653 O O . PRO A 1 90 ? -10.523 -2.850 29.318 1.00 94.38 90 PRO A O 1
ATOM 656 N N . ASP A 1 91 ? -12.414 -3.490 30.352 1.00 95.06 91 ASP A N 1
ATOM 657 C CA . ASP A 1 91 ? -12.820 -4.444 29.316 1.00 95.06 91 ASP A CA 1
ATOM 658 C C . ASP A 1 91 ? -13.170 -3.722 28.011 1.00 95.06 91 ASP A C 1
ATOM 660 O O . ASP A 1 91 ? -12.747 -4.135 26.927 1.00 95.06 91 ASP A O 1
ATOM 664 N N . ALA A 1 92 ? -13.889 -2.598 28.105 1.00 95.38 92 ALA A N 1
ATOM 665 C CA . ALA A 1 92 ? -14.190 -1.752 26.951 1.00 95.38 92 ALA A CA 1
ATOM 666 C C . ALA A 1 92 ? -12.902 -1.213 26.310 1.00 95.38 92 ALA A C 1
ATOM 668 O O . ALA A 1 92 ? -12.736 -1.259 25.087 1.00 95.38 92 ALA A O 1
ATOM 669 N N . ARG A 1 93 ? -11.957 -0.753 27.138 1.00 95.44 93 ARG A N 1
ATOM 670 C CA . ARG A 1 93 ? -10.660 -0.252 26.677 1.00 95.44 93 ARG A CA 1
ATOM 671 C C . ARG A 1 93 ? -9.860 -1.330 25.949 1.00 95.44 93 ARG A C 1
ATOM 673 O O . ARG A 1 93 ? -9.324 -1.053 24.875 1.00 95.44 93 ARG A O 1
ATOM 680 N N . ALA A 1 94 ? -9.805 -2.545 26.494 1.00 96.25 94 ALA A N 1
ATOM 681 C CA . ALA A 1 94 ? -9.108 -3.669 25.876 1.00 96.25 94 ALA A CA 1
ATOM 682 C C . ALA A 1 94 ? -9.691 -4.009 24.493 1.00 96.25 94 ALA A C 1
ATOM 684 O O . ALA A 1 94 ? -8.939 -4.147 23.526 1.00 96.25 94 ALA A O 1
ATOM 685 N N . ARG A 1 95 ? -11.026 -4.051 24.365 1.00 95.50 95 ARG A N 1
ATOM 686 C CA . ARG A 1 95 ? -11.721 -4.310 23.087 1.00 95.50 95 ARG A CA 1
ATOM 687 C C . ARG A 1 95 ? -11.394 -3.256 22.031 1.00 95.50 95 ARG A C 1
ATOM 689 O O . ARG A 1 95 ? -11.035 -3.594 20.902 1.00 95.50 95 ARG A O 1
ATOM 696 N N . VAL A 1 96 ? -11.449 -1.976 22.402 1.00 94.81 96 VAL A N 1
ATOM 697 C CA . VAL A 1 96 ? -11.128 -0.865 21.493 1.00 94.81 96 VAL A CA 1
ATOM 698 C C . VAL A 1 96 ? -9.658 -0.895 21.069 1.00 94.81 96 VAL A C 1
ATOM 700 O O . VAL A 1 96 ? -9.359 -0.745 19.884 1.00 94.81 96 VAL A O 1
ATOM 703 N N . GLN A 1 97 ? -8.730 -1.123 22.002 1.00 94.81 97 GLN A N 1
ATOM 704 C CA . GLN A 1 97 ? -7.299 -1.194 21.692 1.00 94.81 97 GLN A CA 1
ATOM 705 C C . GLN A 1 97 ? -6.967 -2.366 20.766 1.00 94.81 97 GLN A C 1
ATOM 707 O O . GLN A 1 97 ? -6.261 -2.167 19.776 1.00 94.81 97 GLN A O 1
ATOM 712 N N . ALA A 1 98 ? -7.519 -3.553 21.031 1.00 94.00 98 ALA A N 1
ATOM 71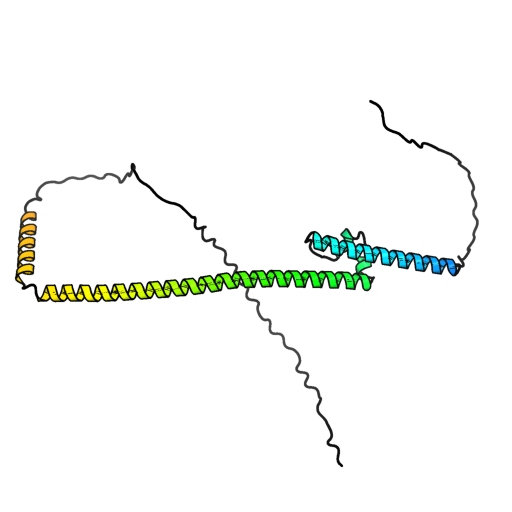3 C CA . ALA A 1 98 ? -7.361 -4.713 20.159 1.00 94.00 98 ALA A CA 1
ATOM 714 C C . ALA A 1 98 ? -7.900 -4.430 18.748 1.00 94.00 98 ALA A C 1
ATOM 716 O O . ALA A 1 98 ? -7.251 -4.749 17.751 1.00 94.00 98 ALA A O 1
ATOM 717 N N . ALA A 1 99 ? -9.055 -3.763 18.648 1.00 94.31 99 ALA A N 1
ATOM 718 C CA . ALA A 1 99 ? -9.641 -3.406 17.364 1.00 94.31 99 ALA A CA 1
ATOM 719 C C . ALA A 1 99 ? -8.786 -2.413 16.561 1.00 94.31 99 ALA A C 1
ATOM 721 O O . ALA A 1 99 ? -8.620 -2.588 15.350 1.00 94.31 99 ALA A O 1
ATOM 722 N N . ILE A 1 100 ? -8.231 -1.395 17.225 1.00 93.12 100 ILE A N 1
ATOM 723 C CA . ILE A 1 100 ? -7.334 -0.409 16.608 1.00 93.12 100 ILE A CA 1
ATOM 724 C C . ILE A 1 100 ? -6.028 -1.075 16.159 1.00 93.12 100 ILE A C 1
ATOM 726 O O . ILE A 1 100 ? -5.585 -0.843 15.034 1.00 93.12 100 ILE A O 1
ATOM 730 N N . ALA A 1 101 ? -5.431 -1.924 17.000 1.00 92.75 101 ALA A N 1
ATOM 731 C CA . ALA A 1 101 ? -4.195 -2.637 16.682 1.00 92.75 101 ALA A CA 1
ATOM 732 C C . ALA A 1 101 ? -4.361 -3.566 15.468 1.00 92.75 101 ALA A C 1
ATOM 734 O O . ALA A 1 101 ? -3.545 -3.532 14.548 1.00 92.75 101 ALA A O 1
ATOM 735 N N . ASP A 1 102 ? -5.451 -4.335 15.419 1.00 91.19 102 ASP A N 1
ATOM 736 C CA . ASP A 1 102 ? -5.782 -5.185 14.273 1.00 91.19 102 ASP A CA 1
ATOM 737 C C . ASP A 1 102 ? -5.999 -4.365 12.989 1.00 91.19 102 ASP A C 1
ATOM 739 O O . ASP A 1 102 ? -5.477 -4.704 11.926 1.00 91.19 102 ASP A O 1
ATOM 743 N N . SER A 1 103 ? -6.728 -3.247 13.077 1.00 89.81 103 SER A N 1
ATOM 744 C CA . SER A 1 103 ? -6.931 -2.365 11.924 1.00 89.81 103 SER A CA 1
ATOM 745 C C . SER A 1 103 ? -5.620 -1.789 11.402 1.00 89.81 103 SER A C 1
ATOM 747 O O . SER A 1 103 ? -5.436 -1.710 10.189 1.00 89.81 103 SER A O 1
ATOM 749 N N . LYS A 1 104 ? -4.717 -1.392 12.304 1.00 90.31 104 LYS A N 1
ATOM 750 C CA . LYS A 1 104 ? -3.396 -0.885 11.939 1.00 90.31 104 LYS A CA 1
ATOM 751 C C . LYS A 1 104 ? -2.567 -1.974 11.260 1.00 90.31 104 LYS A C 1
ATOM 753 O O . LYS A 1 104 ? -2.087 -1.756 10.160 1.00 90.31 104 LYS A O 1
ATOM 758 N N . SER A 1 105 ? -2.503 -3.171 11.843 1.00 90.06 105 SER A N 1
ATOM 759 C CA . SER A 1 105 ? -1.784 -4.310 11.257 1.00 90.06 105 SER A CA 1
ATOM 760 C C . SER A 1 105 ? -2.281 -4.671 9.853 1.00 90.06 105 SER A C 1
ATOM 762 O O . SER A 1 105 ? -1.480 -5.007 8.983 1.00 90.06 105 SER A O 1
ATOM 764 N N . ARG A 1 106 ? -3.598 -4.616 9.614 1.00 87.69 106 ARG A N 1
ATOM 765 C CA . ARG A 1 106 ? -4.166 -4.847 8.278 1.00 87.69 106 ARG A CA 1
ATOM 766 C C . ARG A 1 106 ? -3.788 -3.751 7.291 1.00 87.69 106 ARG A C 1
ATOM 768 O O . ARG A 1 106 ? -3.466 -4.068 6.151 1.00 87.69 106 ARG A O 1
ATOM 775 N N . HIS A 1 107 ? -3.824 -2.493 7.722 1.00 88.62 107 HIS A N 1
ATOM 776 C CA . HIS A 1 107 ? -3.413 -1.374 6.883 1.00 88.62 107 HIS A CA 1
ATOM 777 C C . HIS A 1 107 ? -1.925 -1.459 6.530 1.00 88.62 107 HIS A C 1
ATOM 779 O O . HIS A 1 107 ? -1.595 -1.384 5.355 1.00 88.62 107 HIS A O 1
ATOM 785 N N . ASP A 1 108 ? -1.063 -1.730 7.511 1.00 90.00 108 ASP A N 1
ATOM 786 C CA . ASP A 1 108 ? 0.384 -1.879 7.316 1.00 90.00 108 ASP A CA 1
ATOM 787 C C . ASP A 1 108 ? 0.716 -3.043 6.362 1.00 90.00 108 ASP A C 1
ATOM 789 O O . ASP A 1 108 ? 1.620 -2.946 5.539 1.00 90.00 108 ASP A O 1
ATOM 793 N N . ARG A 1 109 ? -0.039 -4.150 6.426 1.00 89.62 109 ARG A N 1
ATOM 794 C CA . ARG A 1 109 ? 0.101 -5.264 5.472 1.00 89.62 109 ARG A CA 1
ATOM 795 C C . ARG A 1 109 ? -0.331 -4.886 4.057 1.00 89.62 109 ARG A C 1
ATOM 797 O O . ARG A 1 109 ? 0.322 -5.291 3.103 1.00 89.62 109 ARG A O 1
ATOM 804 N N . ALA A 1 110 ? -1.423 -4.136 3.919 1.00 89.62 110 ALA A N 1
ATOM 805 C CA . ALA A 1 110 ? -1.899 -3.685 2.616 1.00 89.62 110 ALA A CA 1
ATOM 806 C C . ALA A 1 110 ? -0.908 -2.707 1.970 1.00 89.62 110 ALA A C 1
ATOM 808 O O . ALA A 1 110 ? -0.556 -2.884 0.808 1.00 89.62 110 ALA A O 1
ATOM 809 N N . THR A 1 111 ? -0.394 -1.740 2.734 1.00 90.88 111 THR A N 1
ATOM 810 C CA . THR A 1 111 ? 0.614 -0.798 2.233 1.00 90.88 111 THR A CA 1
ATOM 811 C C . THR A 1 111 ? 1.915 -1.511 1.885 1.00 90.88 111 THR A C 1
ATOM 813 O O . THR A 1 111 ? 2.484 -1.239 0.835 1.00 90.88 111 THR A O 1
ATOM 816 N N . ALA A 1 112 ? 2.369 -2.472 2.699 1.00 93.38 112 ALA A N 1
ATOM 817 C CA . ALA A 1 112 ? 3.546 -3.278 2.374 1.00 93.38 112 ALA A CA 1
ATOM 818 C C . ALA A 1 112 ? 3.380 -4.043 1.049 1.00 93.38 112 ALA A C 1
ATOM 820 O O . ALA A 1 112 ? 4.294 -4.029 0.229 1.00 93.38 112 ALA A O 1
ATOM 821 N N . ALA A 1 113 ? 2.210 -4.644 0.807 1.00 93.94 113 ALA A N 1
ATOM 822 C CA . ALA A 1 113 ? 1.922 -5.342 -0.446 1.00 93.94 113 ALA A CA 1
ATOM 823 C C . ALA A 1 113 ? 1.879 -4.391 -1.658 1.00 93.94 113 ALA A C 1
ATOM 825 O O . ALA A 1 113 ? 2.376 -4.730 -2.730 1.00 93.94 113 ALA A O 1
ATOM 826 N N . GLU A 1 114 ? 1.322 -3.187 -1.498 1.00 94.19 114 GLU A N 1
ATOM 827 C CA . GLU A 1 114 ? 1.349 -2.151 -2.540 1.00 94.19 114 GLU A CA 1
ATOM 828 C C . GLU A 1 114 ? 2.783 -1.708 -2.855 1.00 94.19 114 GLU A C 1
ATOM 830 O O . GLU A 1 114 ? 3.159 -1.611 -4.024 1.00 94.19 114 GLU A O 1
ATOM 835 N N . HIS A 1 115 ? 3.603 -1.484 -1.824 1.00 95.00 115 HIS A N 1
ATOM 836 C CA . HIS A 1 115 ? 5.015 -1.147 -1.992 1.00 95.00 115 HIS A CA 1
ATOM 837 C C . HIS A 1 115 ? 5.781 -2.262 -2.708 1.00 95.00 115 HIS A C 1
ATOM 839 O O . HIS A 1 115 ? 6.492 -1.980 -3.669 1.00 95.00 115 HIS A O 1
ATOM 845 N N . GLU A 1 116 ? 5.588 -3.518 -2.308 1.00 96.00 116 GLU A N 1
ATOM 846 C CA . GLU A 1 116 ? 6.213 -4.674 -2.954 1.00 96.00 116 GLU A CA 1
ATOM 847 C C . GLU A 1 116 ? 5.823 -4.778 -4.436 1.00 96.00 116 GLU A C 1
ATOM 849 O O . GLU A 1 116 ? 6.690 -4.969 -5.293 1.00 96.00 116 GLU A O 1
ATOM 854 N N . ALA A 1 117 ? 4.543 -4.571 -4.760 1.00 95.31 117 ALA A N 1
ATOM 855 C CA . ALA A 1 117 ? 4.068 -4.565 -6.139 1.00 95.31 117 ALA A CA 1
ATOM 856 C C . ALA A 1 117 ? 4.723 -3.443 -6.960 1.00 95.31 117 ALA A C 1
ATOM 858 O O . ALA A 1 117 ? 5.206 -3.687 -8.066 1.00 95.31 117 ALA A O 1
ATOM 859 N N . ILE A 1 118 ? 4.793 -2.222 -6.417 1.00 96.56 118 ILE A N 1
ATOM 860 C CA . ILE A 1 118 ? 5.444 -1.086 -7.084 1.00 96.56 118 ILE A CA 1
ATOM 861 C C . ILE A 1 118 ? 6.922 -1.390 -7.335 1.00 96.56 118 ILE A C 1
ATOM 863 O O . ILE A 1 118 ? 7.391 -1.231 -8.465 1.00 96.56 118 ILE A O 1
ATOM 867 N N . GLU A 1 119 ? 7.642 -1.873 -6.322 1.00 96.69 119 GLU A N 1
ATOM 868 C CA . GLU A 1 119 ? 9.053 -2.222 -6.457 1.00 96.69 119 GLU A CA 1
ATOM 869 C C . GLU A 1 119 ? 9.276 -3.338 -7.482 1.00 96.69 119 GLU A C 1
ATOM 871 O O . GLU A 1 119 ? 10.233 -3.267 -8.251 1.00 96.69 119 GLU A O 1
ATOM 876 N N . ALA A 1 120 ? 8.399 -4.345 -7.549 1.00 95.94 120 ALA A N 1
ATOM 877 C CA . ALA A 1 120 ? 8.462 -5.379 -8.580 1.00 95.94 120 ALA A CA 1
ATOM 878 C C . ALA A 1 120 ? 8.355 -4.769 -9.988 1.00 95.94 120 ALA A C 1
ATOM 880 O O . ALA A 1 120 ? 9.194 -5.059 -10.842 1.00 95.94 120 ALA A O 1
ATOM 881 N N . THR A 1 121 ? 7.414 -3.838 -10.207 1.00 97.25 121 THR A N 1
ATOM 882 C CA . THR A 1 121 ? 7.304 -3.150 -11.507 1.00 97.25 121 THR A CA 1
ATOM 883 C C . THR A 1 121 ? 8.521 -2.285 -11.836 1.00 97.25 121 THR A C 1
ATOM 885 O O . THR A 1 121 ? 8.825 -2.064 -13.008 1.00 97.25 121 THR A O 1
ATOM 888 N N . TRP A 1 122 ? 9.208 -1.739 -10.829 1.00 97.44 122 TRP A N 1
ATOM 889 C CA . TRP A 1 122 ? 10.429 -0.959 -11.035 1.00 97.44 122 TRP A CA 1
ATOM 890 C C . TRP A 1 122 ? 11.623 -1.851 -11.344 1.00 97.44 122 TRP A C 1
ATOM 892 O O . TRP A 1 122 ? 12.394 -1.518 -12.240 1.00 97.44 122 TRP A O 1
ATOM 902 N N . ARG A 1 123 ? 11.747 -2.999 -10.669 1.00 97.56 123 ARG A N 1
ATOM 903 C CA . ARG A 1 123 ? 12.779 -4.003 -10.964 1.00 97.56 123 ARG A CA 1
ATOM 904 C C . ARG A 1 123 ? 12.644 -4.526 -12.389 1.00 97.56 123 ARG A C 1
ATOM 906 O O . ARG A 1 123 ? 13.629 -4.550 -13.116 1.00 97.56 123 ARG A O 1
ATOM 913 N N . GLU A 1 124 ? 11.431 -4.867 -12.815 1.00 96.94 124 GLU A N 1
ATOM 914 C CA . GLU A 1 124 ? 11.172 -5.301 -14.191 1.00 96.94 124 GLU A CA 1
ATOM 915 C C . GLU A 1 124 ? 11.531 -4.210 -15.208 1.00 96.94 124 GLU A C 1
ATOM 917 O O . GLU A 1 124 ? 12.239 -4.471 -16.180 1.00 96.94 124 GLU A O 1
ATOM 922 N N . ARG A 1 125 ? 11.111 -2.962 -14.958 1.00 96.69 125 ARG A N 1
ATOM 923 C CA . ARG A 1 125 ? 11.451 -1.829 -15.830 1.00 96.69 125 ARG A CA 1
ATOM 924 C C . ARG A 1 125 ? 12.954 -1.570 -15.909 1.00 96.69 125 ARG A C 1
ATOM 926 O O . ARG A 1 125 ? 13.442 -1.267 -16.994 1.00 96.69 125 ARG A O 1
ATOM 933 N N . ALA A 1 126 ? 13.677 -1.702 -14.800 1.00 98.00 126 ALA A N 1
ATOM 934 C CA . ALA A 1 126 ? 15.129 -1.563 -14.775 1.00 98.00 126 ALA A CA 1
ATOM 935 C C . ALA A 1 126 ? 15.810 -2.663 -15.604 1.00 98.00 126 ALA A C 1
ATOM 937 O O . ALA A 1 126 ? 16.619 -2.350 -16.473 1.00 98.00 126 ALA A O 1
ATOM 938 N N . LEU A 1 127 ? 15.411 -3.926 -15.421 1.00 97.88 127 LEU A N 1
ATOM 939 C CA . LEU A 1 127 ? 15.944 -5.052 -16.195 1.00 97.88 127 LEU A CA 1
ATOM 940 C C . LEU A 1 127 ? 15.668 -4.906 -17.696 1.00 97.88 127 LEU A C 1
ATOM 942 O O . LEU A 1 127 ? 16.545 -5.167 -18.518 1.00 97.88 127 LEU A O 1
ATOM 946 N N . ASN A 1 128 ? 14.469 -4.452 -18.066 1.00 97.88 128 ASN A N 1
ATOM 947 C CA . ASN A 1 128 ? 14.138 -4.204 -19.466 1.00 97.88 128 ASN A CA 1
ATOM 948 C C . ASN A 1 128 ? 14.993 -3.068 -20.058 1.00 97.88 128 ASN A C 1
ATOM 950 O O . ASN A 1 128 ? 15.512 -3.187 -21.165 1.00 97.88 128 ASN A O 1
ATOM 954 N N . ALA A 1 129 ? 15.205 -1.986 -19.303 1.00 98.12 129 ALA A N 1
ATOM 955 C CA . ALA A 1 129 ? 16.070 -0.890 -19.733 1.00 98.12 129 ALA A CA 1
ATOM 956 C C . ALA A 1 129 ? 17.534 -1.334 -19.913 1.00 98.12 129 ALA A C 1
ATOM 958 O O . ALA A 1 129 ? 18.182 -0.930 -20.877 1.00 98.12 129 ALA A O 1
ATOM 959 N N . GLU A 1 130 ? 18.052 -2.191 -19.029 1.00 98.25 130 GLU A N 1
ATOM 960 C CA . GLU A 1 130 ? 19.396 -2.771 -19.155 1.00 98.25 130 GLU A CA 1
ATOM 961 C C . GLU A 1 130 ? 19.528 -3.671 -20.393 1.00 98.25 130 GLU A C 1
ATOM 963 O O . GLU A 1 130 ? 20.541 -3.618 -21.104 1.00 98.25 130 GLU A O 1
ATOM 968 N N . ALA A 1 131 ? 18.499 -4.470 -20.687 1.00 97.75 131 ALA A N 1
ATOM 969 C CA . ALA A 1 131 ? 18.460 -5.317 -21.875 1.00 97.75 131 ALA A CA 1
ATOM 970 C C . ALA A 1 131 ? 18.466 -4.484 -23.168 1.00 97.75 131 ALA A C 1
ATOM 972 O O . ALA A 1 131 ? 19.284 -4.736 -24.059 1.00 97.75 131 ALA A O 1
ATOM 973 N N . GLU A 1 132 ? 17.622 -3.452 -23.248 1.00 98.19 132 GLU A N 1
ATOM 974 C CA . GLU A 1 132 ? 17.566 -2.539 -24.396 1.00 98.19 132 GLU A CA 1
ATOM 975 C C . GLU A 1 132 ? 18.863 -1.734 -24.560 1.00 98.19 132 GLU A C 1
ATOM 977 O O . GLU A 1 132 ? 19.373 -1.597 -25.674 1.00 98.19 132 GLU A O 1
ATOM 982 N N . LEU A 1 133 ? 19.475 -1.278 -23.461 1.00 98.31 133 LEU A N 1
ATOM 983 C CA . LEU A 1 133 ? 20.781 -0.616 -23.502 1.00 98.31 133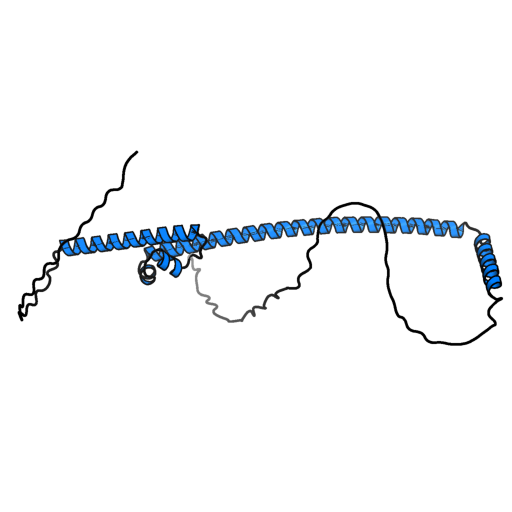 LEU A CA 1
ATOM 984 C C . LEU A 1 133 ? 21.859 -1.541 -24.079 1.00 98.31 133 LEU A C 1
ATOM 986 O O . LEU A 1 133 ? 22.627 -1.141 -24.956 1.00 98.31 133 LEU A O 1
ATOM 990 N N . THR A 1 134 ? 21.902 -2.790 -23.618 1.00 98.25 134 THR A N 1
ATOM 991 C CA . THR A 1 134 ? 22.866 -3.788 -24.099 1.00 98.25 134 THR A CA 1
ATOM 992 C C . THR A 1 134 ? 22.658 -4.088 -25.583 1.00 98.25 134 THR A C 1
ATOM 994 O O . THR A 1 134 ? 23.625 -4.236 -26.337 1.00 98.25 134 THR A O 1
ATOM 997 N N . ARG A 1 135 ? 21.401 -4.166 -26.031 1.00 98.25 135 ARG A N 1
ATOM 998 C CA . ARG A 1 135 ? 21.056 -4.338 -27.444 1.00 98.25 135 ARG A CA 1
ATOM 999 C C . ARG A 1 135 ? 21.546 -3.158 -28.284 1.00 98.25 135 ARG A C 1
ATOM 1001 O O . ARG A 1 135 ? 22.271 -3.377 -29.252 1.00 98.25 135 ARG A O 1
ATOM 1008 N N . ALA A 1 136 ? 21.234 -1.929 -27.878 1.00 98.19 136 ALA A N 1
ATOM 1009 C CA . ALA A 1 136 ? 21.665 -0.724 -28.582 1.00 98.19 136 ALA A CA 1
ATOM 1010 C C . ALA A 1 136 ? 23.198 -0.623 -28.665 1.00 98.19 136 ALA A C 1
ATOM 1012 O O . ALA A 1 136 ? 23.750 -0.293 -29.713 1.00 98.19 136 ALA A O 1
ATOM 1013 N N . GLN A 1 137 ? 23.914 -0.972 -27.592 1.00 98.50 137 GLN A N 1
ATOM 1014 C CA . GLN A 1 137 ? 25.380 -1.003 -27.593 1.00 98.50 137 GLN A CA 1
ATOM 1015 C C . GLN A 1 137 ? 25.947 -2.008 -28.603 1.00 98.50 137 GLN A C 1
ATOM 1017 O O . GLN A 1 137 ? 26.901 -1.687 -29.316 1.00 98.50 137 GLN A O 1
ATOM 1022 N N . LYS A 1 138 ? 25.352 -3.204 -28.704 1.00 98.44 138 LYS A N 1
ATOM 1023 C CA . LYS A 1 138 ? 25.736 -4.204 -29.712 1.00 98.44 138 LYS A CA 1
ATOM 1024 C C . LYS A 1 138 ? 25.492 -3.689 -31.130 1.00 98.44 138 LYS A C 1
ATOM 1026 O O . LYS A 1 138 ? 26.367 -3.830 -31.979 1.00 98.44 138 LYS A O 1
ATOM 1031 N N . GLU A 1 139 ? 24.350 -3.055 -31.379 1.00 98.38 139 GLU A N 1
ATOM 1032 C CA . GLU A 1 139 ? 24.027 -2.472 -32.686 1.00 98.38 139 GLU A CA 1
ATOM 1033 C C . GLU A 1 139 ? 25.014 -1.359 -33.068 1.00 98.38 139 GLU A C 1
ATOM 1035 O O . GLU A 1 139 ? 25.553 -1.368 -34.175 1.00 98.38 139 GLU A O 1
ATOM 1040 N N . ILE A 1 140 ? 25.343 -0.459 -32.134 1.00 98.31 140 ILE A N 1
ATOM 1041 C CA . ILE A 1 140 ? 26.360 0.585 -32.339 1.00 98.31 140 ILE A CA 1
ATOM 1042 C C . ILE A 1 140 ? 27.722 -0.035 -32.665 1.00 98.31 140 ILE A C 1
ATOM 1044 O O . ILE A 1 140 ? 28.431 0.460 -33.543 1.00 98.31 140 ILE A O 1
ATOM 1048 N N . PHE A 1 141 ? 28.109 -1.109 -31.975 1.00 98.62 141 PHE A N 1
ATOM 1049 C CA . PHE A 1 141 ? 29.373 -1.790 -32.242 1.00 98.62 141 PHE A CA 1
ATOM 1050 C C . PHE A 1 141 ? 29.413 -2.371 -33.662 1.00 98.62 141 PHE A C 1
ATOM 1052 O O . PHE A 1 141 ? 30.365 -2.112 -34.399 1.00 98.62 141 PHE A O 1
ATOM 1059 N N . VAL A 1 142 ? 28.351 -3.068 -34.079 1.00 98.50 142 VAL A N 1
ATOM 1060 C CA . VAL A 1 142 ? 28.218 -3.611 -35.442 1.00 98.50 142 VAL A CA 1
ATOM 1061 C C . VAL A 1 142 ? 28.273 -2.495 -36.489 1.00 98.50 142 VAL A C 1
ATOM 1063 O O . VAL A 1 142 ? 28.988 -2.613 -37.483 1.00 98.50 142 VAL A O 1
ATOM 1066 N N . GLN A 1 143 ? 27.576 -1.380 -36.261 1.00 98.31 143 GLN A N 1
ATOM 1067 C CA . GLN A 1 143 ? 27.601 -0.233 -37.172 1.00 98.31 143 GLN A CA 1
ATOM 1068 C C . GLN A 1 143 ? 29.000 0.382 -37.288 1.00 98.31 143 GLN A C 1
ATOM 1070 O O . GLN A 1 143 ? 29.446 0.689 -38.393 1.00 98.31 143 GLN A O 1
ATOM 1075 N N . ARG A 1 144 ? 29.722 0.533 -36.172 1.00 98.25 144 ARG A N 1
ATOM 1076 C CA . ARG A 1 144 ? 31.101 1.048 -36.171 1.00 98.25 144 ARG A CA 1
ATOM 1077 C C . ARG A 1 144 ? 32.062 0.112 -36.892 1.00 98.25 144 ARG A C 1
ATOM 1079 O O . ARG A 1 144 ? 32.908 0.592 -37.642 1.00 98.25 144 ARG A O 1
ATOM 1086 N N . GLN A 1 145 ? 31.912 -1.198 -36.706 1.00 98.38 145 GLN A N 1
ATOM 1087 C CA . GLN A 1 145 ? 32.688 -2.191 -37.444 1.00 98.38 145 GLN A CA 1
ATOM 1088 C C . GLN A 1 145 ? 32.429 -2.068 -38.949 1.00 98.38 145 GLN A C 1
ATOM 1090 O O . GLN A 1 145 ? 33.374 -1.934 -39.723 1.00 98.38 145 GLN A O 1
ATOM 1095 N N . ARG A 1 146 ? 31.156 -2.013 -39.359 1.00 98.12 146 ARG A N 1
ATOM 1096 C CA . ARG A 1 146 ? 30.784 -1.867 -40.769 1.00 98.12 146 ARG A CA 1
ATOM 1097 C C . ARG A 1 146 ? 31.301 -0.567 -41.380 1.00 98.12 146 ARG A C 1
ATOM 1099 O O . ARG A 1 146 ? 31.762 -0.565 -42.517 1.00 98.12 146 ARG A O 1
ATOM 1106 N N . LEU A 1 147 ? 31.246 0.535 -40.634 1.00 98.25 147 LEU A N 1
ATOM 1107 C CA . LEU A 1 147 ? 31.829 1.804 -41.062 1.00 98.25 147 LEU A CA 1
ATOM 1108 C C . LEU A 1 147 ? 33.345 1.670 -41.249 1.00 98.25 147 LEU A C 1
ATOM 1110 O O . LEU A 1 147 ? 33.867 2.142 -42.252 1.00 98.25 147 LEU A O 1
ATOM 1114 N N . GLY A 1 148 ? 34.040 0.986 -40.338 1.00 97.94 148 GLY A N 1
ATOM 1115 C CA . GLY A 1 148 ? 35.467 0.689 -40.468 1.00 97.94 148 GLY A CA 1
ATOM 1116 C C . GLY A 1 148 ? 35.801 -0.112 -41.731 1.00 97.94 148 GLY A C 1
ATOM 1117 O O . GLY A 1 148 ? 36.710 0.269 -42.464 1.00 97.94 148 GLY A O 1
ATOM 1118 N N . GLU A 1 149 ? 35.030 -1.161 -42.027 1.00 97.88 149 GLU A N 1
ATOM 1119 C CA . GLU A 1 149 ? 35.162 -1.956 -43.260 1.00 97.88 149 GLU A CA 1
ATOM 1120 C C . GLU A 1 149 ? 34.974 -1.092 -44.514 1.00 97.88 149 GLU A C 1
ATOM 1122 O O . GLU A 1 149 ? 35.813 -1.100 -45.412 1.00 97.88 149 GLU A O 1
ATOM 1127 N N . LEU A 1 150 ? 33.897 -0.299 -44.561 1.00 97.94 150 LEU A N 1
ATOM 1128 C CA . LEU A 1 150 ? 33.600 0.576 -45.698 1.00 97.94 150 LEU A CA 1
ATOM 1129 C C . LEU A 1 150 ? 34.675 1.650 -45.894 1.00 97.94 150 LEU A C 1
ATOM 1131 O O . LEU A 1 150 ? 35.062 1.934 -47.025 1.00 97.94 150 LEU A O 1
ATOM 1135 N N . MET A 1 151 ? 35.193 2.220 -44.806 1.00 97.94 151 MET A N 1
ATOM 1136 C CA . MET A 1 151 ? 36.307 3.165 -44.860 1.00 97.94 151 MET A CA 1
ATOM 1137 C C . MET A 1 151 ? 37.606 2.500 -45.334 1.00 97.94 151 MET A C 1
ATOM 1139 O O . MET A 1 151 ? 38.389 3.143 -46.034 1.00 97.94 151 MET A O 1
ATOM 1143 N N . GLY A 1 152 ? 37.821 1.225 -44.996 1.00 95.50 152 GLY A N 1
ATOM 1144 C CA . GLY A 1 152 ? 38.900 0.403 -45.547 1.00 95.50 152 GLY A CA 1
ATOM 1145 C C . GLY A 1 152 ? 38.763 0.239 -47.059 1.00 95.50 152 GLY A C 1
ATOM 1146 O O . GLY A 1 152 ? 39.663 0.628 -47.795 1.00 95.50 152 GLY A O 1
ATOM 1147 N N . HIS A 1 153 ? 37.591 -0.194 -47.532 1.00 95.00 153 HIS A N 1
ATOM 1148 C CA . HIS A 1 153 ? 37.322 -0.332 -48.966 1.00 95.00 153 HIS A CA 1
ATOM 1149 C C . HIS A 1 153 ? 37.499 0.988 -49.730 1.00 95.00 153 HIS A C 1
ATOM 1151 O O . HIS A 1 153 ? 38.088 0.999 -50.807 1.00 95.00 153 HIS A O 1
ATOM 1157 N N . LEU A 1 154 ? 37.023 2.114 -49.184 1.00 92.62 154 LEU A N 1
ATOM 1158 C CA . LEU A 1 154 ? 37.228 3.434 -49.793 1.00 92.62 154 LEU A CA 1
ATOM 1159 C C . LEU A 1 154 ? 38.712 3.800 -49.881 1.00 92.62 154 LEU A C 1
ATOM 1161 O O . LEU A 1 154 ? 39.147 4.356 -50.889 1.00 92.62 154 LEU A O 1
ATOM 1165 N N . ARG A 1 155 ? 39.499 3.476 -48.849 1.00 92.25 155 ARG A N 1
ATOM 1166 C CA . ARG A 1 155 ? 40.948 3.691 -48.858 1.00 92.25 155 ARG A CA 1
ATOM 1167 C C . ARG A 1 155 ? 41.628 2.828 -49.921 1.00 92.25 155 ARG A C 1
ATOM 1169 O O . ARG A 1 155 ? 42.417 3.370 -50.691 1.00 92.25 155 ARG A O 1
ATOM 1176 N N . ASP A 1 156 ? 41.284 1.552 -50.017 1.00 91.38 156 ASP A N 1
ATOM 1177 C CA . ASP A 1 156 ? 41.854 0.637 -51.011 1.00 91.38 156 ASP A CA 1
ATOM 1178 C C . ASP A 1 156 ? 41.495 1.073 -52.441 1.00 91.38 156 ASP A C 1
ATOM 1180 O O . ASP A 1 156 ? 42.364 1.135 -53.312 1.00 91.38 156 ASP A O 1
ATOM 1184 N N . LEU A 1 157 ? 40.244 1.485 -52.679 1.00 88.69 157 LEU A N 1
ATOM 1185 C CA . LEU A 1 157 ? 39.810 2.068 -53.955 1.00 88.69 157 LEU A CA 1
ATOM 1186 C C . LEU A 1 157 ? 40.558 3.368 -54.278 1.00 88.69 157 LEU A C 1
ATOM 1188 O O . LEU A 1 157 ? 40.965 3.570 -55.416 1.00 88.69 157 LEU A O 1
ATOM 1192 N N . SER A 1 158 ? 40.794 4.236 -53.291 1.00 82.38 158 SER A N 1
ATOM 1193 C CA . SER A 1 158 ? 41.552 5.479 -53.500 1.00 82.38 158 SER A CA 1
ATOM 1194 C C . SER A 1 158 ? 43.034 5.247 -53.817 1.00 82.38 158 SER A C 1
ATOM 1196 O O . SER A 1 158 ? 43.644 6.067 -54.495 1.00 82.38 158 SER A O 1
ATOM 1198 N N . GLN A 1 159 ? 43.615 4.142 -53.338 1.00 80.81 159 GLN A N 1
ATOM 1199 C CA . GLN A 1 159 ? 45.007 3.768 -53.609 1.00 80.81 159 GLN A CA 1
ATOM 1200 C C . GLN A 1 159 ? 45.162 3.023 -54.938 1.00 80.81 159 GLN A C 1
ATOM 1202 O O . GLN A 1 159 ? 46.205 3.123 -55.581 1.00 80.81 159 GLN A O 1
ATOM 1207 N N . THR A 1 160 ? 44.136 2.272 -55.343 1.00 73.81 160 THR A N 1
ATOM 1208 C CA . THR A 1 160 ? 44.114 1.513 -56.603 1.00 73.81 160 THR A CA 1
ATOM 1209 C C . THR A 1 160 ? 43.604 2.331 -57.786 1.00 73.81 160 THR A C 1
ATOM 1211 O O . THR A 1 160 ? 43.933 1.999 -58.922 1.00 73.81 160 THR A O 1
ATOM 1214 N N . ALA A 1 161 ? 42.865 3.419 -57.549 1.00 61.19 161 ALA A N 1
ATOM 1215 C CA . ALA A 1 161 ? 42.578 4.436 -58.551 1.00 61.19 161 ALA A CA 1
ATOM 1216 C C . ALA A 1 161 ? 43.865 5.233 -58.846 1.00 61.19 161 ALA A C 1
ATOM 1218 O O . ALA A 1 161 ? 44.322 5.995 -57.989 1.00 61.19 161 ALA A O 1
ATOM 1219 N N . PRO A 1 162 ? 44.478 5.098 -60.037 1.00 56.78 162 PRO A N 1
ATOM 1220 C CA . PRO A 1 162 ? 45.649 5.889 -60.386 1.00 56.78 162 PRO A CA 1
ATOM 1221 C C . PRO A 1 162 ? 45.263 7.370 -60.406 1.00 56.78 162 PRO A C 1
ATOM 1223 O O . PRO A 1 162 ? 44.126 7.716 -60.726 1.00 56.78 162 PRO A O 1
ATOM 1226 N N . GLY A 1 163 ? 46.217 8.263 -60.136 1.00 60.06 163 GLY A N 1
ATOM 1227 C CA . GLY A 1 163 ? 46.015 9.719 -60.127 1.00 60.06 163 GLY A CA 1
ATOM 1228 C C . GLY A 1 163 ? 45.493 10.349 -61.432 1.00 60.06 163 GLY A C 1
ATOM 1229 O O . GLY A 1 163 ? 45.452 11.568 -61.519 1.00 60.06 163 GLY A O 1
ATOM 1230 N N . GLU A 1 164 ? 45.114 9.565 -62.443 1.00 57.75 164 GLU A N 1
ATOM 1231 C CA . GLU A 1 164 ? 44.356 10.010 -63.618 1.00 57.75 164 GLU A CA 1
ATOM 1232 C C . GLU A 1 164 ? 42.931 10.433 -63.255 1.00 57.75 164 GLU A C 1
ATOM 1234 O O . GLU A 1 164 ? 42.552 11.549 -63.574 1.00 57.75 164 GLU A O 1
ATOM 1239 N N . SER A 1 165 ? 42.177 9.658 -62.469 1.00 60.97 165 SER A N 1
ATOM 1240 C CA . SER A 1 165 ? 40.776 9.997 -62.155 1.00 60.97 165 SER A CA 1
ATOM 1241 C C . SER A 1 165 ? 40.627 11.251 -61.278 1.00 60.97 165 SER A C 1
ATOM 1243 O O . SER A 1 165 ? 39.669 12.012 -61.413 1.00 60.97 165 SER A O 1
ATOM 1245 N N . THR A 1 166 ? 41.604 11.521 -60.407 1.00 62.81 166 THR A N 1
ATOM 1246 C CA . THR A 1 166 ? 41.663 12.762 -59.612 1.00 62.81 166 THR A CA 1
ATOM 1247 C C . THR A 1 166 ? 42.180 13.957 -60.416 1.00 62.81 166 THR A C 1
ATOM 1249 O O . THR A 1 166 ? 41.742 15.082 -60.165 1.00 62.81 166 THR A O 1
ATOM 1252 N N . ARG A 1 167 ? 43.066 13.740 -61.401 1.00 66.06 167 ARG A N 1
ATOM 1253 C CA . ARG A 1 167 ? 43.462 14.770 -62.378 1.00 66.06 167 ARG A CA 1
ATOM 1254 C C . ARG A 1 167 ? 42.301 15.124 -63.294 1.00 66.06 167 ARG A C 1
ATOM 1256 O O . ARG A 1 167 ? 42.051 16.305 -63.479 1.00 66.06 167 ARG A O 1
ATOM 1263 N N . ASP A 1 168 ? 41.554 14.141 -63.776 1.00 68.25 168 ASP A N 1
ATOM 1264 C CA . ASP A 1 168 ? 40.394 14.349 -64.639 1.00 68.25 168 ASP A CA 1
ATOM 1265 C C . ASP A 1 168 ? 39.293 15.115 -63.906 1.00 68.25 168 ASP A C 1
ATOM 1267 O O . ASP A 1 168 ? 38.761 16.084 -64.439 1.00 68.25 168 ASP A O 1
ATOM 1271 N N . HIS A 1 169 ? 39.004 14.771 -62.647 1.00 71.44 169 HIS A N 1
ATOM 1272 C CA . HIS A 1 169 ? 38.046 15.532 -61.843 1.00 71.44 169 HIS A CA 1
ATOM 1273 C C . HIS A 1 169 ? 38.530 16.963 -61.554 1.00 71.44 169 HIS A C 1
ATOM 1275 O O . HIS A 1 169 ? 37.735 17.900 -61.595 1.00 71.44 169 HIS A O 1
ATOM 1281 N N . ARG A 1 170 ? 39.833 17.163 -61.299 1.00 76.38 170 ARG A N 1
ATOM 1282 C CA . ARG A 1 170 ? 40.423 18.503 -61.125 1.00 76.38 170 ARG A CA 1
ATOM 1283 C C . ARG A 1 170 ? 40.341 19.330 -62.411 1.00 76.38 170 ARG A C 1
ATOM 1285 O O . ARG A 1 170 ? 39.932 20.481 -62.352 1.00 76.38 170 ARG A O 1
ATOM 1292 N N . LEU A 1 171 ? 40.649 18.733 -63.560 1.00 76.50 171 LEU A N 1
ATOM 1293 C CA . LEU A 1 171 ? 40.547 19.376 -64.871 1.00 76.50 171 LEU A CA 1
ATOM 1294 C C . LEU A 1 171 ? 39.092 19.694 -65.239 1.00 76.50 171 LEU A C 1
ATOM 1296 O O . LEU A 1 171 ? 38.814 20.745 -65.810 1.00 76.50 171 LEU A O 1
ATOM 1300 N N . LEU A 1 172 ? 38.143 18.819 -64.894 1.00 78.31 172 LEU A N 1
ATOM 1301 C CA . LEU A 1 172 ? 36.714 19.083 -65.069 1.00 78.31 172 LEU A CA 1
ATOM 1302 C C . LEU A 1 172 ? 36.233 20.219 -64.160 1.00 78.31 172 LEU A C 1
ATOM 1304 O O . LEU A 1 172 ? 35.452 21.056 -64.606 1.00 78.31 172 LEU A O 1
ATOM 1308 N N . GLN A 1 173 ? 36.729 20.292 -62.926 1.00 76.69 173 GLN A N 1
ATOM 1309 C CA . GLN A 1 173 ? 36.391 21.362 -61.994 1.00 76.69 173 GLN A CA 1
ATOM 1310 C C . GLN A 1 173 ? 36.977 22.717 -62.425 1.00 76.69 173 GLN A C 1
ATOM 1312 O O . GLN A 1 173 ? 36.240 23.697 -62.468 1.00 76.69 173 GLN A O 1
ATOM 1317 N N . GLU A 1 174 ? 38.234 22.768 -62.873 1.00 77.69 174 GLU A N 1
ATOM 1318 C CA . GLU A 1 174 ? 38.846 23.975 -63.460 1.00 77.69 174 GLU A CA 1
ATOM 1319 C C . GLU A 1 174 ? 38.100 24.446 -64.721 1.00 77.69 174 GLU A C 1
ATOM 1321 O O . GLU A 1 174 ? 37.921 25.644 -64.948 1.00 77.69 174 GLU A O 1
ATOM 1326 N N . ARG A 1 175 ? 37.598 23.509 -65.533 1.00 75.31 175 ARG A N 1
ATOM 1327 C CA . ARG A 1 175 ? 36.814 23.807 -66.740 1.00 75.31 175 ARG A CA 1
ATOM 1328 C C . ARG A 1 175 ? 35.404 24.323 -66.424 1.00 75.31 175 ARG A C 1
ATOM 1330 O O . ARG A 1 175 ? 34.872 25.112 -67.203 1.00 75.31 175 ARG A O 1
ATOM 1337 N N . LEU A 1 176 ? 34.814 23.917 -65.297 1.00 72.69 176 LEU A N 1
ATOM 1338 C CA . LEU A 1 176 ? 33.542 24.451 -64.792 1.00 72.69 176 LEU A CA 1
ATOM 1339 C C . LEU A 1 176 ? 33.722 25.820 -64.116 1.00 72.69 176 LEU A C 1
ATOM 1341 O O . LEU A 1 176 ? 32.929 26.726 -64.359 1.00 72.69 176 LEU A O 1
ATOM 1345 N N . GLU A 1 177 ? 34.788 26.014 -63.339 1.00 70.00 177 GLU A N 1
ATOM 1346 C CA . GLU A 1 177 ? 35.111 27.298 -62.701 1.00 70.00 177 GLU A CA 1
ATOM 1347 C C . GLU A 1 177 ? 35.515 28.362 -63.742 1.00 70.00 177 GLU A C 1
ATOM 1349 O O . GLU A 1 177 ? 35.071 29.511 -63.666 1.00 70.00 177 GLU A O 1
ATOM 1354 N N . GLY A 1 178 ? 36.239 27.973 -64.797 1.00 62.91 178 GLY A N 1
ATOM 1355 C CA . GLY A 1 178 ? 36.525 28.832 -65.951 1.00 62.91 178 GLY A CA 1
ATOM 1356 C C . GLY A 1 178 ? 35.280 29.222 -66.761 1.00 62.91 178 GLY A C 1
ATOM 1357 O O . GLY A 1 178 ? 35.259 30.286 -67.379 1.00 62.91 178 GLY A O 1
ATOM 1358 N N . ALA A 1 179 ? 34.215 28.415 -66.717 1.00 60.97 179 ALA A N 1
ATOM 1359 C CA . ALA A 1 179 ? 32.932 28.722 -67.351 1.00 60.97 179 ALA A CA 1
ATOM 1360 C C . ALA A 1 179 ? 32.036 29.655 -66.508 1.00 60.97 179 ALA A C 1
ATOM 1362 O O . ALA A 1 179 ? 31.011 30.123 -67.002 1.00 60.97 179 ALA A O 1
ATOM 1363 N N . HIS A 1 180 ? 32.399 29.950 -65.253 1.00 57.47 180 HIS A N 1
ATOM 1364 C CA . HIS A 1 180 ? 31.652 30.849 -64.357 1.00 57.47 180 HIS A CA 1
ATOM 1365 C C . HIS A 1 180 ? 32.334 32.208 -64.109 1.00 57.47 180 HIS A C 1
ATOM 1367 O O . HIS A 1 180 ? 31.743 33.082 -63.481 1.00 57.47 180 HIS A O 1
ATOM 1373 N N . GLY A 1 181 ? 33.531 32.448 -64.656 1.00 54.47 181 GLY A N 1
ATOM 1374 C CA . GLY A 1 181 ? 34.245 33.730 -64.536 1.00 54.47 181 GLY A CA 1
ATOM 1375 C C . GLY A 1 181 ? 33.811 34.839 -65.511 1.00 54.47 181 GLY A C 1
ATOM 1376 O O . GLY A 1 181 ? 34.456 35.885 -65.559 1.00 54.47 181 GLY A O 1
ATOM 1377 N N . GLY A 1 182 ? 32.769 34.619 -66.322 1.00 56.34 182 GLY A N 1
ATOM 1378 C CA . GLY A 1 182 ? 32.492 35.428 -67.515 1.00 56.34 182 GLY A CA 1
ATOM 1379 C C . GLY A 1 182 ? 31.328 36.419 -67.465 1.00 56.34 182 GLY A C 1
ATOM 1380 O O . GLY A 1 182 ? 31.182 37.162 -68.431 1.00 56.34 182 GLY A O 1
ATOM 1381 N N . ASP A 1 183 ? 30.499 36.466 -66.417 1.00 56.00 183 ASP A N 1
ATOM 1382 C CA . ASP A 1 183 ? 29.280 37.286 -66.495 1.00 56.00 183 ASP A CA 1
ATOM 1383 C C . ASP A 1 183 ? 28.802 37.849 -65.154 1.00 56.00 183 ASP A C 1
ATOM 1385 O O . ASP A 1 183 ? 27.818 37.383 -64.607 1.00 56.00 183 ASP A O 1
ATOM 1389 N N . HIS A 1 184 ? 29.474 38.883 -64.630 1.00 48.31 184 HIS A N 1
ATOM 1390 C CA . HIS A 1 184 ? 28.858 39.840 -63.699 1.00 48.31 184 HIS A CA 1
ATOM 1391 C C . HIS A 1 184 ? 29.482 41.231 -63.851 1.00 48.31 184 HIS A C 1
ATOM 1393 O O . HIS A 1 184 ? 30.294 41.691 -63.047 1.00 48.31 184 HIS A O 1
ATOM 1399 N N . ARG A 1 185 ? 29.054 41.949 -64.892 1.00 48.78 185 ARG A N 1
ATOM 1400 C CA . ARG A 1 185 ? 29.194 43.406 -64.946 1.00 48.78 185 ARG A CA 1
ATOM 1401 C C . ARG A 1 185 ? 27.908 44.028 -65.471 1.00 48.78 185 ARG A C 1
ATOM 1403 O O . ARG A 1 185 ? 27.814 44.304 -66.661 1.00 48.78 185 ARG A O 1
ATOM 1410 N N . ARG A 1 186 ? 26.949 44.294 -64.576 1.00 46.41 186 ARG A N 1
ATOM 1411 C CA . ARG A 1 186 ? 26.053 45.465 -64.642 1.00 46.41 186 ARG A CA 1
ATOM 1412 C C . ARG A 1 186 ? 25.075 45.513 -63.467 1.00 46.41 186 ARG A C 1
ATOM 1414 O O . ARG A 1 186 ? 24.308 44.583 -63.279 1.00 46.41 186 ARG A O 1
ATOM 1421 N N . ASN A 1 187 ? 25.096 46.677 -62.813 1.00 46.47 187 ASN A N 1
ATOM 1422 C CA . ASN A 1 187 ? 24.014 47.371 -62.105 1.00 46.47 187 ASN A CA 1
ATOM 1423 C C . ASN A 1 187 ? 23.397 46.642 -60.897 1.00 46.47 187 ASN A C 1
ATOM 1425 O O . ASN A 1 187 ? 22.857 45.558 -61.014 1.00 46.47 187 ASN A O 1
ATOM 1429 N N . GLY A 1 188 ? 23.446 47.181 -59.681 1.00 46.66 188 GLY A N 1
ATOM 1430 C CA . GLY A 1 188 ? 23.220 48.583 -59.338 1.00 46.66 188 GLY A CA 1
ATOM 1431 C C . GLY A 1 188 ? 21.778 48.735 -58.851 1.00 46.66 188 GLY A C 1
ATOM 1432 O O . GLY A 1 188 ? 20.856 48.329 -59.546 1.00 46.66 188 GLY A O 1
ATOM 1433 N N . ASP A 1 189 ? 21.636 49.337 -57.672 1.00 42.19 189 ASP A N 1
ATOM 1434 C CA . ASP A 1 189 ? 20.399 49.795 -57.029 1.00 42.19 189 ASP A CA 1
ATOM 1435 C C . ASP A 1 189 ? 19.530 48.782 -56.268 1.00 42.19 189 ASP A C 1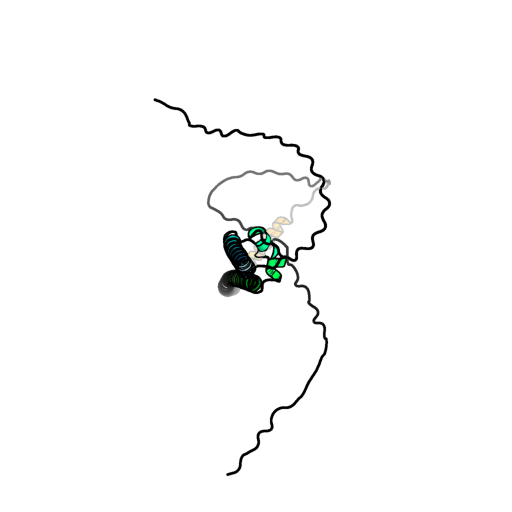
ATOM 1437 O O . ASP A 1 189 ? 18.619 48.142 -56.775 1.00 42.19 189 ASP A O 1
ATOM 1441 N N . GLY A 1 190 ? 19.769 48.763 -54.953 1.00 49.38 190 GLY A N 1
ATOM 1442 C CA . GLY A 1 190 ? 18.830 49.334 -53.988 1.00 49.38 190 GLY A CA 1
ATOM 1443 C C . GLY A 1 190 ? 17.380 48.851 -54.028 1.00 49.38 190 GLY A C 1
ATOM 1444 O O . GLY A 1 190 ? 16.593 49.293 -54.857 1.00 49.38 190 GLY A O 1
ATOM 1445 N N . ARG A 1 191 ? 16.967 48.168 -52.958 1.00 47.56 191 ARG A N 1
ATOM 1446 C CA . ARG A 1 191 ? 16.082 48.734 -51.921 1.00 47.56 191 ARG A CA 1
ATOM 1447 C C . ARG A 1 191 ? 15.693 47.657 -50.912 1.00 47.56 191 ARG A C 1
ATOM 1449 O O . ARG A 1 191 ? 15.447 46.507 -51.248 1.00 47.56 191 ARG A O 1
ATOM 1456 N N . HIS A 1 192 ? 15.633 48.103 -49.659 1.00 51.84 192 HIS A N 1
ATOM 1457 C CA . HIS A 1 192 ? 14.737 47.630 -48.607 1.00 51.84 192 HIS A CA 1
ATOM 1458 C C . HIS A 1 192 ? 13.489 46.922 -49.150 1.00 51.84 192 HIS A C 1
ATOM 1460 O O . HIS A 1 192 ? 12.843 47.504 -50.012 1.00 51.84 192 HIS A O 1
ATOM 1466 N N . LEU A 1 193 ? 13.098 45.787 -48.556 1.00 45.88 193 LEU A N 1
ATOM 1467 C CA . LEU A 1 193 ? 11.719 45.514 -48.127 1.00 45.88 193 LEU A CA 1
ATOM 1468 C C . LEU A 1 193 ? 11.635 44.219 -47.288 1.00 45.88 193 LEU A C 1
ATOM 1470 O O . LEU A 1 193 ? 11.911 43.124 -47.756 1.00 45.88 193 LEU A O 1
ATOM 1474 N N . ARG A 1 194 ? 11.252 44.421 -46.020 1.00 41.59 194 ARG A N 1
ATOM 1475 C CA . ARG A 1 194 ? 10.408 43.588 -45.140 1.00 41.59 194 ARG A CA 1
ATOM 1476 C C . ARG A 1 194 ? 10.326 42.074 -45.393 1.00 41.59 194 ARG A C 1
ATOM 1478 O O . ARG A 1 194 ? 9.658 41.621 -46.315 1.00 41.59 194 ARG A O 1
ATOM 1485 N N . CYS A 1 195 ? 10.761 41.313 -44.390 1.00 38.44 195 CYS A N 1
ATOM 1486 C CA . CYS A 1 195 ? 10.253 39.969 -44.123 1.00 38.44 195 CYS A CA 1
ATOM 1487 C C . CYS A 1 195 ? 8.817 40.062 -43.569 1.00 38.44 195 CYS A C 1
ATOM 1489 O O . CYS A 1 195 ? 8.616 40.324 -42.383 1.00 38.44 195 CYS A O 1
ATOM 1491 N N . GLN A 1 196 ? 7.820 39.868 -44.430 1.00 45.09 196 GLN A N 1
ATOM 1492 C CA . GLN A 1 196 ? 6.475 39.432 -44.049 1.00 45.09 196 GLN A CA 1
ATOM 1493 C C . GLN A 1 196 ? 6.289 38.017 -44.599 1.00 45.09 196 GLN A C 1
ATOM 1495 O O . GLN A 1 196 ? 6.228 37.832 -45.810 1.00 45.09 196 GLN A O 1
ATOM 1500 N N . GLY A 1 197 ? 6.229 37.024 -43.708 1.00 50.06 197 GLY A N 1
ATOM 1501 C CA . GLY A 1 197 ? 5.621 35.730 -44.030 1.00 50.06 197 GLY A CA 1
ATOM 1502 C C . GLY A 1 197 ? 4.104 35.903 -44.158 1.00 50.06 197 GLY A C 1
ATOM 1503 O O . GLY A 1 197 ? 3.522 36.721 -43.442 1.00 50.06 197 GLY A O 1
ATOM 1504 N N . PRO A 1 198 ? 3.475 35.221 -45.122 1.00 55.47 198 PRO A N 1
ATOM 1505 C CA . PRO A 1 198 ? 2.607 34.076 -44.804 1.00 55.47 198 PRO A CA 1
ATOM 1506 C C . PRO A 1 198 ? 2.806 32.942 -45.843 1.00 55.47 198 PRO A C 1
ATOM 1508 O O . PRO A 1 198 ? 3.303 33.185 -46.932 1.00 55.47 198 PRO A O 1
ATOM 1511 N N . GLY A 1 199 ? 2.601 31.658 -45.554 1.00 46.28 199 GLY A N 1
ATOM 1512 C CA . GLY A 1 199 ? 1.323 31.023 -45.224 1.00 46.28 199 GLY A CA 1
ATOM 1513 C C . GLY A 1 199 ? 0.807 30.230 -46.444 1.00 46.28 199 GLY A C 1
ATOM 1514 O O . GLY A 1 199 ? 0.994 30.674 -47.569 1.00 46.28 199 GLY A O 1
ATOM 1515 N N . LEU A 1 200 ? 0.114 29.115 -46.175 1.00 43.91 200 LEU A N 1
ATOM 1516 C CA . LEU A 1 200 ? -0.518 28.130 -47.083 1.00 43.91 200 LEU A CA 1
ATOM 1517 C C . LEU A 1 200 ? 0.409 27.016 -47.610 1.00 43.91 200 LEU A C 1
ATOM 1519 O O . LEU A 1 200 ? 1.372 27.295 -48.310 1.00 43.91 200 LEU A O 1
ATOM 1523 N N . ALA A 1 201 ? 0.297 25.748 -47.197 1.00 47.19 201 ALA A N 1
ATOM 1524 C CA . ALA A 1 201 ? -0.842 24.817 -47.047 1.00 47.19 201 ALA A CA 1
ATOM 1525 C C . ALA A 1 201 ? -1.244 24.075 -48.340 1.00 47.19 201 ALA A C 1
ATOM 1527 O O . ALA A 1 201 ? -1.209 24.638 -49.428 1.00 47.19 201 ALA A O 1
ATOM 1528 N N . ASP A 1 202 ? -1.663 22.823 -48.100 1.00 39.88 202 ASP A N 1
ATOM 1529 C CA . ASP A 1 202 ? -2.289 21.783 -48.942 1.00 39.88 202 ASP A CA 1
ATOM 1530 C C . ASP A 1 202 ? -1.359 20.824 -49.729 1.00 39.88 202 ASP A C 1
ATOM 1532 O O . ASP A 1 202 ? -0.732 21.225 -50.700 1.00 39.88 202 ASP A O 1
ATOM 1536 N N . SER A 1 203 ? -1.083 19.580 -49.268 1.00 44.66 203 SER A N 1
ATOM 1537 C CA . SER A 1 203 ? -1.931 18.346 -49.101 1.00 44.66 203 SER A CA 1
ATOM 1538 C C . SER A 1 203 ? -1.966 17.475 -50.392 1.00 44.66 203 SER A C 1
ATOM 1540 O O . SER A 1 203 ? -1.708 18.056 -51.442 1.00 44.66 203 SER A O 1
ATOM 1542 N N . PRO A 1 204 ? -2.312 16.147 -50.430 1.00 59.84 204 PRO A N 1
ATOM 1543 C CA . PRO A 1 204 ? -2.725 15.177 -49.381 1.00 59.84 204 PRO A CA 1
ATOM 1544 C C . PRO A 1 204 ? -2.177 13.705 -49.510 1.00 59.84 204 PRO A C 1
ATOM 1546 O O . PRO A 1 204 ? -1.551 13.337 -50.496 1.00 59.84 204 PRO A O 1
ATOM 1549 N N . SER A 1 205 ? -2.607 12.830 -48.571 1.00 40.00 205 SER A N 1
ATOM 1550 C CA . SER A 1 205 ? -2.924 11.377 -48.748 1.00 40.00 205 SER A CA 1
ATOM 1551 C C . SER A 1 205 ? -1.746 10.368 -48.811 1.00 40.00 205 SER A C 1
ATOM 1553 O O . SER A 1 205 ? -0.849 10.536 -49.617 1.00 40.00 205 SER A O 1
ATOM 1555 N N . ALA A 1 206 ? -1.648 9.260 -48.055 1.00 40.44 206 ALA A N 1
ATOM 1556 C CA . ALA A 1 206 ? -2.652 8.390 -47.433 1.00 40.44 206 ALA A CA 1
ATOM 1557 C C . ALA A 1 206 ? -2.061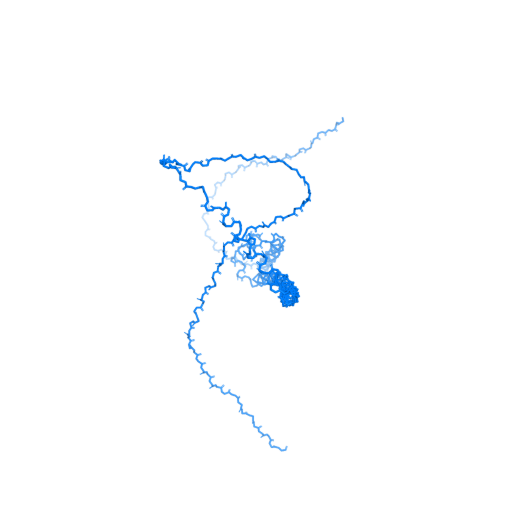 7.497 -46.298 1.00 40.44 206 ALA A C 1
ATOM 1559 O O . ALA A 1 206 ? -0.896 7.127 -46.373 1.00 40.44 206 ALA A O 1
ATOM 1560 N N . ALA A 1 207 ? -2.918 7.148 -45.313 1.00 44.81 207 ALA A N 1
ATOM 1561 C CA . ALA A 1 207 ? -3.079 5.887 -44.533 1.00 44.81 207 ALA A CA 1
ATOM 1562 C C . ALA A 1 207 ? -1.818 5.108 -44.044 1.00 44.81 207 ALA A C 1
ATOM 1564 O O . ALA A 1 207 ? -0.931 4.822 -44.826 1.00 44.81 207 ALA A O 1
ATOM 1565 N N . ASN A 1 208 ? -1.648 4.577 -42.820 1.00 45.56 208 ASN A N 1
ATOM 1566 C CA . ASN A 1 208 ? -2.519 3.983 -41.783 1.00 45.56 208 ASN A CA 1
ATOM 1567 C C . ASN A 1 208 ? -1.547 3.598 -40.613 1.00 45.56 208 ASN A C 1
ATOM 1569 O O . ASN A 1 208 ? -0.517 3.001 -40.906 1.00 45.56 208 ASN A O 1
ATOM 1573 N N . SER A 1 209 ? -1.682 3.899 -39.312 1.00 40.12 209 SER A N 1
ATOM 1574 C CA . SER A 1 209 ? -2.493 3.171 -38.312 1.00 40.12 209 SER A CA 1
ATOM 1575 C C . SER A 1 209 ? -2.091 3.594 -36.872 1.00 40.12 209 SER A C 1
ATOM 1577 O O . SER A 1 209 ? -0.907 3.613 -36.555 1.00 40.12 209 SER A O 1
ATOM 1579 N N . ARG A 1 210 ? -3.096 3.869 -36.019 1.00 41.44 210 ARG A N 1
ATOM 1580 C CA . ARG A 1 210 ? -3.225 3.653 -34.544 1.00 41.44 210 ARG A CA 1
ATOM 1581 C C . ARG A 1 210 ? -1.969 3.722 -33.638 1.00 41.44 210 ARG A C 1
ATOM 1583 O O . ARG A 1 210 ? -1.123 2.846 -33.685 1.00 41.44 210 ARG A O 1
ATOM 1590 N N . ALA A 1 211 ? -1.830 4.743 -32.783 1.00 46.28 211 ALA A N 1
ATOM 1591 C CA . ALA A 1 211 ? -2.446 4.925 -31.445 1.00 46.28 211 ALA A CA 1
ATOM 1592 C C . ALA A 1 211 ? -1.592 4.371 -30.280 1.00 46.28 211 ALA A C 1
ATOM 1594 O O . ALA A 1 211 ? -1.505 3.164 -30.110 1.00 46.28 211 ALA A O 1
ATOM 1595 N N . HIS A 1 212 ? -1.012 5.246 -29.446 1.00 51.03 212 HIS A N 1
ATOM 1596 C CA . HIS A 1 212 ? -1.442 5.483 -28.056 1.00 51.03 212 HIS A CA 1
ATOM 1597 C C . HIS A 1 212 ? -0.520 6.488 -27.337 1.00 51.03 212 HIS A C 1
ATOM 1599 O O . HIS A 1 212 ? 0.694 6.507 -27.508 1.00 51.03 212 HIS A O 1
ATOM 1605 N N . LEU A 1 213 ? -1.178 7.363 -26.577 1.00 42.84 213 LEU A N 1
ATOM 1606 C CA . LEU A 1 213 ? -0.699 8.584 -25.939 1.00 42.84 213 LEU A CA 1
ATOM 1607 C C . LEU A 1 213 ? 0.329 8.337 -24.821 1.00 42.84 213 LEU A C 1
ATOM 1609 O O . LEU A 1 213 ? 0.094 7.528 -23.926 1.00 42.84 213 LEU A O 1
ATOM 1613 N N . ALA A 1 214 ? 1.384 9.151 -24.807 1.00 46.19 214 ALA A N 1
ATOM 1614 C CA . ALA A 1 214 ? 2.202 9.421 -23.627 1.00 46.19 214 ALA A CA 1
ATOM 1615 C C . ALA A 1 214 ? 1.580 10.576 -22.811 1.00 46.19 214 ALA A C 1
ATOM 1617 O O . ALA A 1 214 ? 1.219 11.593 -23.411 1.00 46.19 214 ALA A O 1
ATOM 1618 N N . PRO A 1 215 ? 1.446 10.475 -21.474 1.00 67.06 215 PRO A N 1
ATOM 1619 C CA . PRO A 1 215 ? 1.109 11.627 -20.643 1.00 67.06 215 PRO A CA 1
ATOM 1620 C C . PRO A 1 215 ? 2.354 12.463 -20.268 1.00 67.06 215 PRO A C 1
ATOM 1622 O O . PRO A 1 215 ? 3.468 11.934 -20.233 1.00 67.06 215 PRO A O 1
ATOM 1625 N N . PRO A 1 216 ? 2.170 13.768 -19.984 1.00 60.62 216 PRO A N 1
ATOM 1626 C CA . PRO A 1 216 ? 3.251 14.717 -19.735 1.00 60.62 216 PRO A CA 1
ATOM 1627 C C . PRO A 1 216 ? 3.910 14.536 -18.361 1.00 60.62 216 PRO A C 1
ATOM 1629 O O . PRO A 1 216 ? 3.262 14.225 -17.361 1.00 60.62 216 PRO A O 1
ATOM 1632 N N . ILE A 1 217 ? 5.219 14.782 -18.343 1.00 51.19 217 ILE A N 1
ATOM 1633 C CA . ILE A 1 217 ? 6.101 14.819 -17.175 1.00 51.19 217 ILE A CA 1
ATOM 1634 C C . ILE A 1 217 ? 5.644 15.967 -16.266 1.00 51.19 217 ILE A C 1
ATOM 1636 O O . ILE A 1 217 ? 5.752 17.134 -16.632 1.00 51.19 217 ILE A O 1
ATOM 1640 N N . GLY A 1 218 ? 5.086 15.624 -15.106 1.00 47.91 218 GLY A N 1
ATOM 1641 C CA . GLY A 1 218 ? 4.739 16.573 -14.055 1.00 47.91 218 GLY A CA 1
ATOM 1642 C C . GLY A 1 218 ? 5.911 16.777 -13.104 1.00 47.91 218 GLY A C 1
ATOM 1643 O O . GLY A 1 218 ? 6.322 15.843 -12.414 1.00 47.91 218 GLY A O 1
ATOM 1644 N N . ASP A 1 219 ? 6.413 18.007 -13.067 1.00 52.09 219 ASP A N 1
ATOM 1645 C CA . ASP A 1 219 ? 7.293 18.533 -12.030 1.00 52.09 219 ASP A CA 1
ATOM 1646 C C . ASP A 1 219 ? 6.656 18.386 -10.642 1.00 52.09 219 ASP A C 1
ATOM 1648 O O . ASP A 1 219 ? 5.522 18.807 -10.407 1.00 52.09 219 ASP A O 1
ATOM 1652 N N . GLY A 1 220 ? 7.395 17.805 -9.697 1.00 42.97 220 GLY A N 1
ATOM 1653 C CA . GLY A 1 220 ? 6.921 17.672 -8.322 1.00 42.97 220 GLY A CA 1
ATOM 1654 C C . GLY A 1 220 ? 7.732 16.700 -7.480 1.00 42.97 220 GLY A C 1
ATOM 1655 O O . GLY A 1 220 ? 7.179 15.746 -6.947 1.00 42.97 220 GLY A O 1
ATOM 1656 N N . PHE A 1 221 ? 9.038 16.933 -7.347 1.00 47.66 221 PHE A N 1
ATOM 1657 C CA . PHE A 1 221 ? 9.858 16.296 -6.313 1.00 47.66 221 PHE A CA 1
ATOM 1658 C C . PHE A 1 221 ? 9.601 16.974 -4.952 1.00 47.66 221 PHE A C 1
ATOM 1660 O O . PHE A 1 221 ? 9.988 18.132 -4.782 1.00 47.66 221 PHE A O 1
ATOM 1667 N N . PRO A 1 222 ? 9.021 16.303 -3.940 1.00 53.25 222 PRO A N 1
ATOM 1668 C CA . PRO A 1 222 ? 9.159 16.749 -2.562 1.00 53.25 222 PRO A CA 1
ATOM 1669 C C . PRO A 1 222 ? 10.511 16.279 -2.008 1.00 53.25 222 PRO A C 1
ATOM 1671 O O . PRO A 1 222 ? 10.733 15.089 -1.783 1.00 53.25 222 PRO A O 1
ATOM 1674 N N . SER A 1 223 ? 11.422 17.223 -1.767 1.00 48.56 223 SER A N 1
ATOM 1675 C CA . SER A 1 223 ? 12.687 16.969 -1.069 1.00 48.56 223 SER A CA 1
ATOM 1676 C C . SER A 1 223 ? 12.452 16.345 0.317 1.00 48.56 223 SER A C 1
ATOM 1678 O O . SER A 1 223 ? 11.617 16.848 1.080 1.00 48.56 223 SER A O 1
ATOM 1680 N N . PRO A 1 224 ? 13.214 15.311 0.719 1.00 52.41 224 PRO A N 1
ATOM 1681 C CA . PRO A 1 224 ? 13.177 14.818 2.087 1.00 52.41 224 PRO A CA 1
ATOM 1682 C C . PRO A 1 224 ? 13.812 15.853 3.024 1.00 52.41 224 PRO A C 1
ATOM 1684 O O . PRO A 1 224 ? 14.985 16.204 2.907 1.00 52.41 224 PRO A O 1
ATOM 1687 N N . ARG A 1 225 ? 13.017 16.354 3.977 1.00 45.12 225 ARG A N 1
ATOM 1688 C CA . ARG A 1 225 ? 13.493 17.181 5.092 1.00 45.12 225 ARG A CA 1
ATOM 1689 C C . ARG A 1 225 ? 14.587 16.439 5.861 1.00 45.12 225 ARG A C 1
ATOM 1691 O O . ARG A 1 225 ? 14.318 15.410 6.479 1.00 45.12 225 ARG A O 1
ATOM 1698 N N . SER A 1 226 ? 15.772 17.037 5.902 1.00 46.25 226 SER A N 1
ATOM 1699 C CA . SER A 1 226 ? 16.845 16.733 6.844 1.00 46.25 226 SER A CA 1
ATOM 1700 C C . SER A 1 226 ? 16.314 16.763 8.280 1.00 46.25 226 SER A C 1
ATOM 1702 O O . SER A 1 226 ? 16.116 17.829 8.865 1.00 46.25 226 SER A O 1
ATOM 1704 N N . ARG A 1 227 ? 16.070 15.587 8.868 1.00 45.06 227 ARG A N 1
ATOM 1705 C CA . ARG A 1 227 ? 15.938 15.452 10.320 1.00 45.06 227 ARG A CA 1
ATOM 1706 C C . ARG A 1 227 ? 17.337 15.536 10.911 1.00 45.06 227 ARG A C 1
ATOM 1708 O O . ARG A 1 227 ? 18.117 14.593 10.833 1.00 45.06 227 ARG A O 1
ATOM 1715 N N . GLN A 1 228 ? 17.635 16.702 11.471 1.00 42.84 228 GLN A N 1
ATOM 1716 C CA . GLN A 1 228 ? 18.763 16.919 12.360 1.00 42.84 228 GLN A CA 1
ATOM 1717 C C . GLN A 1 228 ? 18.687 15.903 13.503 1.00 42.84 228 GLN A C 1
ATOM 1719 O O . GLN A 1 228 ? 17.721 15.865 14.265 1.00 42.84 228 GLN A O 1
ATOM 1724 N N . SER A 1 229 ? 19.707 15.054 13.572 1.00 43.41 229 SER A N 1
ATOM 1725 C CA . SER A 1 229 ? 19.966 14.171 14.696 1.00 43.41 229 SER A CA 1
ATOM 1726 C C . SER A 1 229 ? 20.534 15.026 15.825 1.00 43.41 229 SER A C 1
ATOM 1728 O O . SER A 1 229 ? 21.723 15.344 15.841 1.00 43.41 229 SER A O 1
ATOM 1730 N N . SER A 1 230 ? 19.667 15.454 16.738 1.00 50.75 230 SER A N 1
ATOM 1731 C CA . SER A 1 230 ? 20.074 16.082 17.989 1.00 50.75 230 SER A CA 1
ATOM 1732 C C . SER A 1 230 ? 20.816 15.056 18.839 1.00 50.75 230 SER A C 1
ATOM 1734 O O . SER A 1 230 ? 20.262 14.047 19.268 1.00 50.75 230 SER A O 1
ATOM 1736 N N . GLN A 1 231 ? 22.093 15.341 19.061 1.00 50.94 231 GLN A N 1
ATOM 1737 C CA . GLN A 1 231 ? 22.893 14.777 20.132 1.00 50.94 231 GLN A CA 1
ATOM 1738 C C . GLN A 1 231 ? 22.218 15.098 21.469 1.00 50.94 231 GLN A C 1
ATOM 1740 O O . GLN A 1 231 ? 21.868 16.251 21.719 1.00 50.94 231 GLN A O 1
ATOM 1745 N N . SER A 1 232 ? 22.039 14.100 22.330 1.00 44.19 232 SER A N 1
ATOM 1746 C CA . SER A 1 232 ? 21.820 14.284 23.767 1.00 44.19 232 SER A CA 1
ATOM 1747 C C . SER A 1 232 ? 22.173 12.989 24.489 1.00 44.19 232 SER A C 1
ATOM 1749 O O . SER A 1 232 ? 21.457 11.995 24.433 1.00 44.19 232 SER A O 1
ATOM 1751 N N . SER A 1 233 ? 23.340 13.045 25.114 1.00 52.50 233 SER A N 1
ATOM 1752 C CA . SER A 1 233 ? 23.893 12.217 26.179 1.00 52.50 233 SER A CA 1
ATOM 1753 C C . SER A 1 233 ? 22.851 11.618 27.127 1.00 52.50 233 SER A C 1
ATOM 1755 O O . SER A 1 233 ? 21.924 12.330 27.506 1.00 52.50 233 SER A O 1
ATOM 1757 N N . SER A 1 234 ? 23.075 10.388 27.616 1.00 43.69 234 SER A N 1
ATOM 1758 C CA . SER A 1 234 ? 22.980 10.050 29.052 1.00 43.69 234 SER A CA 1
ATOM 1759 C C . SER A 1 234 ? 23.284 8.574 29.355 1.00 43.69 234 SER A C 1
ATOM 1761 O O . SER A 1 234 ? 22.729 7.663 28.752 1.00 43.69 234 SER A O 1
ATOM 1763 N N . THR A 1 235 ? 24.134 8.406 30.374 1.00 48.56 235 THR A N 1
ATOM 1764 C CA . THR A 1 235 ? 24.235 7.290 31.335 1.00 48.56 235 THR A CA 1
ATOM 1765 C C . THR A 1 235 ? 24.789 5.934 30.877 1.00 48.56 235 THR A C 1
ATOM 1767 O O . THR A 1 235 ? 24.053 4.989 30.615 1.00 48.56 235 THR A O 1
ATOM 1770 N N . SER A 1 236 ? 26.119 5.802 30.971 1.00 43.25 236 SER A N 1
ATOM 1771 C CA . SER A 1 236 ? 26.771 4.541 31.348 1.00 43.25 236 SER A CA 1
ATOM 1772 C C . SER A 1 236 ? 26.475 4.237 32.819 1.00 43.25 236 SER A C 1
ATOM 1774 O O . SER A 1 236 ? 27.019 4.888 33.708 1.00 43.25 236 SER A O 1
ATOM 1776 N N . ALA A 1 237 ? 25.640 3.233 33.073 1.00 44.53 237 ALA A N 1
ATOM 1777 C CA . ALA A 1 237 ? 25.551 2.552 34.359 1.00 44.53 237 ALA A CA 1
ATOM 1778 C C . ALA A 1 237 ? 26.233 1.185 34.211 1.00 44.53 237 ALA A C 1
ATOM 1780 O O . ALA A 1 237 ? 25.650 0.233 33.699 1.00 44.53 237 ALA A O 1
ATOM 1781 N N . VAL A 1 238 ? 27.500 1.108 34.620 1.00 52.84 238 VAL A N 1
ATOM 1782 C CA . VAL A 1 238 ? 28.234 -0.153 34.757 1.00 52.84 238 VAL A CA 1
ATOM 1783 C C . VAL A 1 238 ? 27.960 -0.663 36.166 1.00 52.84 238 VAL A C 1
ATOM 1785 O O . VAL A 1 238 ? 28.555 -0.187 37.128 1.00 52.84 238 VAL A O 1
ATOM 1788 N N . ALA A 1 239 ? 27.025 -1.600 36.296 1.00 44.12 239 ALA A N 1
ATOM 1789 C CA . ALA A 1 239 ? 26.775 -2.301 37.546 1.00 44.12 239 ALA A CA 1
ATOM 1790 C C . ALA A 1 239 ? 26.621 -3.802 37.281 1.00 44.12 239 ALA A C 1
ATOM 1792 O O . ALA A 1 239 ? 25.638 -4.257 36.708 1.00 44.12 239 ALA A O 1
ATOM 1793 N N . SER A 1 240 ? 27.635 -4.534 37.739 1.00 50.69 240 SER A N 1
ATOM 1794 C CA . SER A 1 240 ? 27.494 -5.751 38.537 1.00 50.69 240 SER A CA 1
ATOM 1795 C C . SER A 1 240 ? 26.589 -6.861 38.007 1.00 50.69 240 SER A C 1
ATOM 1797 O O . SER A 1 240 ? 25.391 -6.846 38.251 1.00 50.69 240 SER A O 1
ATOM 1799 N N . SER A 1 241 ? 27.193 -7.921 37.469 1.00 50.28 241 SER A N 1
ATOM 1800 C CA . SER A 1 241 ? 26.836 -9.300 37.836 1.00 50.28 241 SER A CA 1
ATOM 1801 C C . SER A 1 241 ? 27.753 -10.263 37.096 1.00 50.28 241 SER A C 1
ATOM 1803 O O . SER A 1 241 ? 27.565 -10.412 35.901 1.00 50.28 241 SER A O 1
ATOM 1805 N N . GLN A 1 242 ? 28.739 -10.868 37.774 1.00 47.97 242 GLN A N 1
ATOM 1806 C CA . GLN A 1 242 ? 29.165 -12.272 37.602 1.00 47.97 242 GLN A CA 1
ATOM 1807 C C . GLN A 1 242 ? 30.103 -12.638 38.766 1.00 47.97 242 GLN A C 1
ATOM 1809 O O . GLN A 1 242 ? 31.306 -12.388 38.732 1.00 47.97 242 GLN A O 1
ATOM 1814 N N . ARG A 1 243 ? 29.547 -13.233 39.826 1.00 48.28 243 ARG A N 1
ATOM 1815 C CA . ARG A 1 243 ? 30.314 -13.946 40.855 1.00 48.28 243 ARG A CA 1
ATOM 1816 C C . ARG A 1 243 ? 29.647 -15.302 41.066 1.00 48.28 243 ARG A C 1
ATOM 1818 O O . ARG A 1 243 ? 28.696 -15.410 41.830 1.00 48.28 243 ARG A O 1
ATOM 1825 N N . SER A 1 244 ? 30.146 -16.319 40.371 1.00 61.22 244 SER A N 1
ATOM 1826 C CA . SER A 1 244 ? 29.814 -17.725 40.626 1.00 61.22 244 SER A CA 1
ATOM 1827 C C . SER A 1 244 ? 30.966 -18.370 41.400 1.00 61.22 244 SER A C 1
ATOM 1829 O O . SER A 1 244 ? 32.107 -18.292 40.937 1.00 61.22 244 SER A O 1
ATOM 1831 N N . PRO A 1 245 ? 30.729 -19.002 42.563 1.00 66.62 245 PRO A N 1
ATOM 1832 C CA . PRO A 1 245 ? 31.770 -19.730 43.272 1.00 66.62 245 PRO A CA 1
ATOM 1833 C C . PRO A 1 245 ? 31.899 -21.163 42.736 1.00 66.62 245 PRO A C 1
ATOM 1835 O O . PRO A 1 245 ? 30.917 -21.892 42.598 1.00 66.62 245 PRO A O 1
ATOM 1838 N N . ARG A 1 246 ? 33.146 -21.578 42.480 1.00 62.12 246 ARG A N 1
ATOM 1839 C CA . ARG A 1 246 ? 33.534 -22.982 42.301 1.00 62.12 246 ARG A CA 1
ATOM 1840 C C . ARG A 1 246 ? 33.259 -23.748 43.595 1.00 62.12 246 ARG A C 1
ATOM 1842 O O . ARG A 1 246 ? 33.753 -23.380 44.658 1.00 62.12 246 ARG A O 1
ATOM 1849 N N . ARG A 1 247 ? 32.487 -24.825 43.486 1.00 66.56 247 ARG A N 1
ATOM 1850 C CA . ARG A 1 247 ? 32.217 -25.774 44.566 1.00 66.56 247 ARG A CA 1
ATOM 1851 C C . ARG A 1 247 ? 33.299 -26.856 44.529 1.00 66.56 247 ARG A C 1
ATOM 1853 O O . ARG A 1 247 ? 33.457 -27.524 43.514 1.00 66.56 247 ARG A O 1
ATOM 1860 N N . HIS A 1 248 ? 34.048 -26.990 45.618 1.00 60.97 248 HIS A N 1
ATOM 1861 C CA . HIS A 1 248 ? 34.909 -28.140 45.877 1.00 60.97 248 HIS A CA 1
ATOM 1862 C C . HIS A 1 248 ? 34.061 -29.315 46.370 1.00 60.97 248 HIS A C 1
ATOM 1864 O O . HIS A 1 248 ? 33.331 -29.157 47.352 1.00 60.97 248 HIS A O 1
ATOM 1870 N N . LYS A 1 249 ? 34.187 -30.460 45.699 1.00 60.56 249 LYS A N 1
ATOM 1871 C CA . LYS A 1 249 ? 34.450 -31.812 46.225 1.00 60.56 249 LYS A CA 1
ATOM 1872 C C . LYS A 1 249 ? 34.150 -32.829 45.135 1.00 60.56 249 LYS A C 1
ATOM 1874 O O . LYS A 1 249 ? 33.042 -32.744 44.567 1.00 60.56 249 LYS A O 1
#

Secondary structure (DSSP, 8-state):
----------------------------------HHHHHHHHHHHHHHHHHHHHHHHHHHHHHHHTT----HHHHHHHHT--HHHHHH-HHHHHHHHHHHHHHHHHHHHHHHHHHHHHHHHHHHHHHHHHHHHHHHHHHHHHHHHHHHHHHHHHHHHHHHS-THHHHHHHHHHHHHHHTTSS------------------------------PPPP------PPP------------------PPPPP-